Protein AF-A0A261FLT8-F1 (afdb_monomer)

Radius of gyration: 30.26 Å; Cα contacts (8 Å, |Δi|>4): 290; chains: 1; bounding box: 82×92×74 Å

Nearest PDB structures (foldseek):
  3hs0-assembly2_A  TM=4.296E-01  e=8.495E-01  Naja kaouthia
  8ayh-assembly1_B  TM=3.480E-01  e=9.015E-01  Naja kaouthia
  8kb7-assembly1_C  TM=3.839E-01  e=5.044E+00  Homo sapiens
  8kb7-assembly1_B  TM=3.623E-01  e=5.680E+00  Homo sapiens

Secondary structure (DSSP, 8-state):
--EEEETTT-PBP-TTEEESS-EEEE-TT-TTEEEEEEEEEEETTTTEEEE-TTT-EE--TT-EE-SSEEEEEEEEETTT--EEEEEEEESS-HHHHHHHHH---HHHHHHHHHTT-EE-TTSPEEPTT-------------------------------------------SHHHHHHHHHHHHHHHHHHHHHHT----PPP----------------

Sequence (219 aa):
MVFPRDSETGSELSNTSFTENGFTLDLAQSHYLDIDVRKSVFNAETNVLTEDTRFNKPAADGQTYTDEGVYTITVTNRYTDEKTKKVIYVGTNDVLKAYAATGLPIKDIESQLADGATIARDGSLLRPGETDTTQRSESGNDQNTNDEASTDSDKDITVDRKDSSQAKHIGIPVILAVFFCILAIGVIIFLLVRKKRKTFTSNSSNMENPNAPSIDMEQ

Foldseek 3Di:
DKWWAQPPPRHTAFFLFEEQRWTFIAPVPPPQKWKWKWWWDADPVVRDTHTPPVRTDTDDHRDTDNDFTKMWIWIARNPPRDIDIGIYGHHDDLLVSLCSNPVDRSVVSVVQVVQVWDAEPNNHIHHHPDDRPPDDDDDDDDDDDDDDDDDDDDDDDDDDDDDDDDDDDDDDPPPVVVVVVVVVVVVVVVVVVVVPPPDDDDDDDDDDDPDDDDDDDDD

Mean predicted aligned error: 17.89 Å

Organism: NCBI:txid1603886

Solvent-accessible surface area (backbone atoms only — not comparable to full-atom values): 13960 Å² total; per-residue (Å²): 121,75,44,39,18,33,59,78,81,63,47,77,49,57,70,33,31,73,33,72,66,13,33,25,34,39,34,85,86,49,83,60,51,50,36,36,38,37,38,27,38,73,38,83,90,77,66,44,79,41,73,42,75,89,54,57,38,78,57,58,74,70,42,71,50,63,70,70,29,44,31,42,39,40,38,30,34,76,87,76,70,47,70,48,77,37,38,38,26,22,48,85,56,62,68,55,37,24,28,47,44,65,68,50,57,63,68,60,52,51,52,41,41,74,71,49,28,46,74,37,96,76,15,46,80,32,55,70,90,59,76,82,73,92,76,88,88,86,89,82,87,77,86,79,89,77,91,79,89,83,88,88,82,92,80,90,85,88,88,86,86,88,82,88,86,83,84,85,82,77,84,83,75,62,66,65,58,55,52,55,53,54,54,53,54,51,52,53,53,52,53,57,59,61,69,71,76,78,84,84,81,84,83,86,74,89,79,85,77,92,82,74,84,82,81,85,78,85,133

Structure (mmCIF, N/CA/C/O backbone):
data_AF-A0A261FLT8-F1
#
_entry.id   AF-A0A261FLT8-F1
#
loop_
_atom_site.group_PDB
_atom_site.id
_atom_site.type_symbol
_atom_site.label_atom_id
_atom_site.label_alt_id
_atom_site.label_comp_id
_atom_site.label_asym_id
_atom_site.label_entity_id
_atom_site.label_seq_id
_atom_site.pdbx_PDB_ins_code
_atom_site.Cartn_x
_atom_site.Cartn_y
_atom_site.Cartn_z
_atom_site.occupancy
_atom_site.B_iso_or_equiv
_atom_site.auth_seq_id
_atom_site.auth_comp_id
_atom_site.auth_asym_id
_atom_site.auth_atom_id
_atom_site.pdbx_PDB_model_num
ATOM 1 N N . MET A 1 1 ? -4.130 1.746 16.683 1.00 85.06 1 MET A N 1
ATOM 2 C CA . MET A 1 1 ? -3.466 1.464 15.389 1.00 85.06 1 MET A CA 1
ATOM 3 C C . MET A 1 1 ? -4.176 0.284 14.746 1.00 85.06 1 MET A C 1
ATOM 5 O O . MET A 1 1 ? -4.829 -0.451 15.471 1.00 85.06 1 MET A O 1
ATOM 9 N N . VAL A 1 2 ? -4.089 0.131 13.425 1.00 93.94 2 VAL A N 1
ATOM 10 C CA . VAL A 1 2 ? -4.586 -1.059 12.714 1.00 93.94 2 VAL A CA 1
ATOM 11 C C . VAL A 1 2 ? -3.401 -1.887 12.229 1.00 93.94 2 VAL A C 1
ATOM 13 O O . VAL A 1 2 ? -2.383 -1.310 11.829 1.00 93.94 2 VAL A O 1
ATOM 16 N N . PHE A 1 3 ? -3.547 -3.206 12.246 1.00 96.56 3 PHE A N 1
ATOM 17 C CA . PHE A 1 3 ? -2.534 -4.179 11.859 1.00 96.56 3 PHE A CA 1
ATOM 18 C C . PHE A 1 3 ? -3.062 -4.985 10.668 1.00 96.56 3 PHE A C 1
ATOM 20 O O . PHE A 1 3 ? -3.812 -5.942 10.847 1.00 96.56 3 PHE A O 1
ATOM 27 N N . PRO A 1 4 ? -2.749 -4.589 9.424 1.00 97.94 4 PRO A N 1
ATOM 28 C CA . PRO A 1 4 ? -3.014 -5.445 8.279 1.00 97.94 4 PRO A CA 1
ATOM 29 C C . PRO A 1 4 ? -2.155 -6.703 8.418 1.00 97.94 4 PRO A C 1
ATOM 31 O O . PRO A 1 4 ? -0.968 -6.602 8.720 1.00 97.94 4 PRO A O 1
ATOM 34 N N . ARG A 1 5 ? -2.741 -7.878 8.223 1.00 98.44 5 ARG A N 1
ATOM 35 C CA . ARG A 1 5 ? -2.046 -9.165 8.285 1.00 98.44 5 ARG A CA 1
ATOM 36 C C . ARG A 1 5 ? -2.251 -9.914 6.988 1.00 98.44 5 ARG A C 1
ATOM 38 O O . ARG A 1 5 ? -3.367 -9.926 6.480 1.00 98.44 5 ARG A O 1
ATOM 45 N N . ASP A 1 6 ? -1.200 -10.536 6.480 1.00 98.50 6 ASP A N 1
ATOM 46 C CA . ASP A 1 6 ? -1.280 -11.428 5.329 1.00 98.50 6 ASP A CA 1
ATOM 47 C C . ASP A 1 6 ? -2.328 -12.519 5.584 1.00 98.50 6 ASP A C 1
ATOM 49 O O . ASP A 1 6 ? -2.338 -13.142 6.650 1.00 98.50 6 ASP A O 1
ATOM 53 N N . SER A 1 7 ? -3.240 -12.713 4.634 1.00 97.94 7 SER A N 1
ATOM 54 C CA . SER A 1 7 ? -4.412 -13.567 4.843 1.00 97.94 7 SER A CA 1
ATOM 55 C C . SER A 1 7 ? -4.090 -15.057 4.951 1.00 97.94 7 SER A C 1
ATOM 57 O O . SER A 1 7 ? -4.917 -15.799 5.476 1.00 97.94 7 SER A O 1
ATOM 59 N N . GLU A 1 8 ? -2.917 -15.497 4.495 1.00 97.44 8 GLU A N 1
ATOM 60 C CA . GLU A 1 8 ? -2.521 -16.906 4.546 1.00 97.44 8 GLU A CA 1
ATOM 61 C C . GLU A 1 8 ? -1.517 -17.169 5.673 1.00 97.44 8 GLU A C 1
ATOM 63 O O . GLU A 1 8 ? -1.693 -18.087 6.472 1.00 97.44 8 GLU A O 1
ATOM 68 N N . THR A 1 9 ? -0.480 -16.336 5.781 1.00 97.50 9 THR A N 1
ATOM 69 C CA . THR A 1 9 ? 0.601 -16.531 6.759 1.00 97.50 9 THR A CA 1
ATOM 70 C C . THR A 1 9 ? 0.303 -15.907 8.124 1.00 97.50 9 THR A C 1
ATOM 72 O O . THR A 1 9 ? 0.945 -16.259 9.112 1.00 97.50 9 THR A O 1
ATOM 75 N N . GLY A 1 10 ? -0.634 -14.955 8.204 1.00 96.88 10 GLY A N 1
ATOM 76 C CA . GLY A 1 10 ? -0.940 -14.194 9.422 1.00 96.88 10 GLY A CA 1
ATOM 77 C C . GLY A 1 10 ? 0.127 -13.164 9.824 1.00 96.88 10 GLY A C 1
ATOM 78 O O . GLY A 1 10 ? -0.036 -12.464 10.834 1.00 96.88 10 GLY A O 1
ATOM 79 N N . SER A 1 11 ? 1.204 -13.053 9.040 1.00 97.75 11 SER A N 1
ATOM 80 C CA . SER A 1 11 ? 2.294 -12.100 9.254 1.00 97.75 11 SER A CA 1
ATOM 81 C C . SER A 1 11 ? 1.782 -10.667 9.161 1.00 97.75 11 SER A C 1
ATOM 83 O O . SER A 1 11 ? 0.984 -10.344 8.282 1.00 97.75 11 SER A O 1
ATOM 85 N N . GLU A 1 12 ? 2.234 -9.788 10.055 1.00 97.62 12 GLU A N 1
ATOM 86 C CA . GLU A 1 12 ? 1.874 -8.372 9.975 1.00 97.62 12 GLU A CA 1
ATOM 87 C C . GLU A 1 12 ? 2.499 -7.726 8.733 1.00 97.62 12 GLU A C 1
ATOM 89 O O . GLU A 1 12 ? 3.694 -7.859 8.473 1.00 97.62 12 GLU A O 1
ATOM 94 N N . LEU A 1 13 ? 1.686 -6.979 7.993 1.00 97.44 13 LEU A N 1
ATOM 95 C CA . LEU A 1 13 ? 2.108 -6.169 6.865 1.00 97.44 13 LEU A CA 1
ATOM 96 C C . LEU A 1 13 ? 2.332 -4.727 7.330 1.00 97.44 13 LEU A C 1
ATOM 98 O O . LEU A 1 13 ? 1.427 -4.019 7.796 1.00 97.44 13 LEU A O 1
ATOM 102 N N . SER A 1 14 ? 3.575 -4.277 7.188 1.00 95.94 14 SER A N 1
ATOM 103 C CA . SER A 1 14 ? 3.961 -2.903 7.492 1.00 95.94 14 SER A CA 1
ATOM 104 C C . SER A 1 14 ? 3.444 -1.924 6.425 1.00 95.94 14 SER A C 1
ATOM 106 O O . SER A 1 14 ? 2.824 -2.310 5.434 1.00 95.94 14 SER A O 1
ATOM 108 N N . ASN A 1 15 ? 3.650 -0.618 6.630 1.00 96.75 15 ASN A N 1
ATOM 109 C CA . ASN A 1 15 ? 3.314 0.347 5.580 1.00 96.75 15 ASN A CA 1
ATOM 110 C C . ASN A 1 15 ? 4.124 0.040 4.308 1.00 96.75 15 ASN A C 1
ATOM 112 O O . ASN A 1 15 ? 5.264 -0.395 4.421 1.00 96.75 15 ASN A O 1
ATOM 116 N N . THR A 1 16 ? 3.524 0.265 3.139 1.00 96.38 16 THR A N 1
ATOM 117 C CA . THR A 1 16 ? 4.099 0.014 1.806 1.00 96.38 16 THR A CA 1
ATOM 118 C C . THR A 1 16 ? 4.517 -1.436 1.544 1.00 96.38 16 THR A C 1
ATOM 120 O O . THR A 1 16 ? 5.288 -1.693 0.626 1.00 96.38 16 THR A O 1
ATOM 123 N N . SER A 1 17 ? 4.018 -2.390 2.337 1.00 95.75 17 SER A N 1
ATOM 124 C CA . SER A 1 17 ? 4.236 -3.821 2.101 1.00 95.75 17 SER A CA 1
ATOM 125 C C . SER A 1 17 ? 3.361 -4.345 0.959 1.00 95.75 17 SER A C 1
ATOM 127 O O . SER A 1 17 ? 2.393 -3.700 0.543 1.00 95.75 17 SER A O 1
ATOM 129 N N . PHE A 1 18 ? 3.690 -5.540 0.476 1.00 96.81 18 PHE A N 1
ATOM 130 C CA . PHE A 1 18 ? 2.931 -6.242 -0.552 1.00 96.81 18 PHE A CA 1
ATOM 131 C C . PHE A 1 18 ? 2.605 -7.674 -0.122 1.00 96.81 18 PHE A C 1
ATOM 133 O O . PHE A 1 18 ? 3.282 -8.242 0.733 1.00 96.81 18 PHE A O 1
ATOM 140 N N . THR A 1 19 ? 1.566 -8.245 -0.722 1.00 98.00 19 THR A N 1
ATOM 141 C CA . THR A 1 19 ? 1.149 -9.640 -0.534 1.00 98.00 19 THR A CA 1
ATOM 142 C C . THR A 1 19 ? 0.461 -10.152 -1.797 1.00 98.00 19 THR A C 1
ATOM 144 O O . THR A 1 19 ? -0.233 -9.401 -2.479 1.00 98.00 19 THR A O 1
ATOM 147 N N . GLU A 1 20 ? 0.626 -11.432 -2.114 1.00 97.62 20 GLU A N 1
ATOM 148 C CA . GLU A 1 20 ? -0.129 -12.100 -3.185 1.00 97.62 20 GLU A CA 1
ATOM 149 C C . GLU A 1 20 ? -1.458 -12.680 -2.669 1.00 97.62 20 GLU A C 1
ATOM 151 O O . GLU A 1 20 ? -2.398 -12.874 -3.434 1.00 97.62 20 GLU A O 1
ATOM 156 N N . ASN A 1 21 ? -1.558 -12.892 -1.355 1.00 97.88 21 ASN A N 1
ATOM 157 C CA . ASN A 1 21 ? -2.648 -13.612 -0.696 1.00 97.88 21 ASN A CA 1
ATOM 158 C C . ASN A 1 21 ? -3.797 -12.700 -0.252 1.00 97.88 21 ASN A C 1
ATOM 160 O O . ASN A 1 21 ? -4.853 -13.171 0.177 1.00 97.88 21 ASN A O 1
ATOM 164 N N . GLY A 1 22 ? -3.584 -11.387 -0.321 1.00 98.25 22 GLY A N 1
ATOM 165 C CA . GLY A 1 22 ? -4.458 -10.410 0.305 1.00 98.25 22 GLY A CA 1
ATOM 166 C C . GLY A 1 22 ? -4.161 -10.227 1.789 1.00 98.25 22 GLY A C 1
ATOM 167 O O . GLY A 1 22 ? -3.218 -10.791 2.349 1.00 98.25 22 GLY A O 1
ATOM 168 N N . PHE A 1 23 ? -4.962 -9.384 2.433 1.00 98.62 23 PHE A N 1
ATOM 169 C CA . PHE A 1 23 ? -4.790 -9.082 3.848 1.00 98.62 23 PHE A CA 1
ATOM 170 C C . PHE A 1 23 ? -6.109 -8.985 4.606 1.00 98.62 23 PHE A C 1
ATOM 172 O O . PHE A 1 23 ? -7.151 -8.615 4.062 1.00 98.62 23 PHE A O 1
ATOM 179 N N . THR A 1 24 ? -6.033 -9.252 5.903 1.00 98.38 24 THR A N 1
ATOM 180 C CA . THR A 1 24 ? -7.109 -9.065 6.876 1.00 98.38 24 THR A CA 1
ATOM 181 C C . THR A 1 24 ? -6.740 -7.933 7.829 1.00 98.38 24 THR A C 1
ATOM 183 O O . THR A 1 24 ? -5.581 -7.798 8.223 1.00 98.38 24 THR A O 1
ATOM 186 N N . LEU A 1 25 ? -7.705 -7.091 8.199 1.00 98.00 25 LEU A N 1
ATOM 187 C CA . LEU A 1 25 ? -7.488 -6.036 9.190 1.00 98.00 25 LEU A CA 1
ATOM 188 C C . LEU A 1 25 ? -7.680 -6.566 10.609 1.00 98.00 2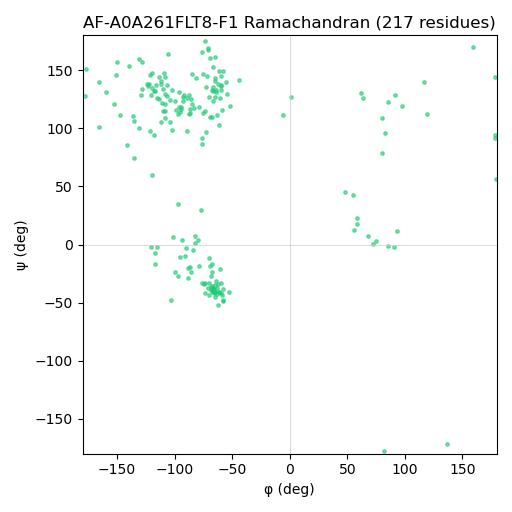5 LEU A C 1
ATOM 190 O O . LEU A 1 25 ? -8.750 -7.067 10.935 1.00 98.00 25 LEU A O 1
ATOM 194 N N . ASP A 1 26 ? -6.666 -6.385 11.448 1.00 97.00 26 ASP A N 1
ATOM 195 C CA . ASP A 1 26 ? -6.720 -6.598 12.894 1.00 97.00 26 ASP A CA 1
ATOM 196 C C . ASP A 1 26 ? -6.678 -5.232 13.599 1.00 97.00 26 ASP A C 1
ATOM 198 O O . ASP A 1 26 ? -5.712 -4.470 13.492 1.00 97.00 26 ASP A O 1
ATOM 202 N N . LEU A 1 27 ? -7.766 -4.876 14.279 1.00 94.88 27 LEU A N 1
ATOM 203 C CA . LEU A 1 27 ? -7.906 -3.617 15.012 1.00 94.88 27 LEU A CA 1
ATOM 204 C C . LEU A 1 27 ? -7.433 -3.740 16.468 1.00 94.88 27 LEU A C 1
ATOM 206 O O . LEU A 1 27 ? -7.466 -2.742 17.195 1.00 94.88 27 LEU A O 1
ATOM 210 N N . ALA A 1 28 ? -7.022 -4.930 16.922 1.00 92.44 28 ALA A N 1
ATOM 211 C CA . ALA A 1 28 ? -6.646 -5.213 18.305 1.00 92.44 28 ALA A CA 1
ATOM 212 C C . ALA A 1 28 ? -7.686 -4.686 19.315 1.00 92.44 28 ALA A C 1
ATOM 214 O O . ALA A 1 28 ? -7.345 -4.012 20.287 1.00 92.44 28 ALA A O 1
ATOM 215 N N . GLN A 1 29 ? -8.976 -4.923 19.034 1.00 89.69 29 GLN A N 1
ATOM 216 C CA . GLN A 1 29 ? -10.120 -4.453 19.836 1.00 89.69 29 GLN A CA 1
ATOM 217 C C . GLN A 1 29 ? -10.204 -2.919 20.009 1.00 89.69 29 GLN A C 1
ATOM 219 O O . GLN A 1 29 ? -10.843 -2.408 20.932 1.00 89.69 29 GLN A O 1
ATOM 224 N N . SER A 1 30 ? -9.586 -2.143 19.113 1.00 91.94 30 SER A N 1
ATOM 225 C CA . SER A 1 30 ? -9.614 -0.678 19.172 1.00 91.94 30 SER A CA 1
ATOM 226 C C . SER A 1 30 ? -10.956 -0.110 18.692 1.00 91.94 30 SER A C 1
ATOM 228 O O . SER A 1 30 ? -11.100 0.293 17.542 1.00 91.94 30 SER A O 1
ATOM 230 N N . HIS A 1 31 ? -11.932 -0.001 19.595 1.00 90.31 31 HIS A N 1
ATOM 231 C CA . HIS A 1 31 ? -13.272 0.541 19.300 1.00 90.31 31 HIS A CA 1
ATOM 232 C C . HIS A 1 31 ? -13.322 2.057 19.020 1.00 90.31 31 HIS A C 1
ATOM 234 O O . HIS A 1 31 ? -14.350 2.582 18.596 1.00 90.31 31 HIS A O 1
ATOM 240 N N . TYR A 1 32 ? -12.233 2.776 19.290 1.00 92.44 32 TYR A N 1
ATOM 241 C CA . TYR A 1 32 ? -12.132 4.230 19.131 1.00 92.44 32 TYR A CA 1
ATOM 242 C C . TYR A 1 32 ? -11.565 4.665 17.774 1.00 92.44 32 TYR A C 1
ATOM 244 O O . TYR A 1 32 ? -11.312 5.854 17.571 1.00 92.44 32 TYR A O 1
ATOM 252 N N . LEU A 1 33 ? -11.311 3.715 16.873 1.00 95.06 33 LEU A N 1
ATOM 253 C CA . LEU A 1 33 ? -10.746 3.975 15.557 1.00 95.06 33 LEU A CA 1
ATOM 254 C C . LEU A 1 33 ? -11.822 3.826 14.488 1.00 95.06 33 LEU A C 1
ATOM 256 O O . LEU A 1 33 ? -12.464 2.783 14.402 1.00 95.06 33 LEU A O 1
ATOM 260 N N . ASP A 1 34 ? -11.956 4.848 13.650 1.00 96.38 34 ASP A N 1
ATOM 261 C CA . ASP A 1 34 ? -12.700 4.756 12.398 1.00 96.38 34 ASP A CA 1
ATOM 262 C C . ASP A 1 34 ? -11.715 4.380 11.285 1.00 96.38 34 ASP A C 1
ATOM 264 O O . ASP A 1 34 ? -10.669 5.021 11.127 1.00 96.38 34 ASP A O 1
ATOM 268 N N . ILE A 1 35 ? -12.024 3.317 10.542 1.00 97.19 35 ILE A N 1
ATOM 269 C CA . ILE A 1 35 ? -11.169 2.796 9.473 1.00 97.19 35 ILE A CA 1
ATOM 270 C C . ILE A 1 35 ? -11.891 2.944 8.144 1.00 97.19 35 ILE A C 1
ATOM 272 O O . ILE A 1 35 ? -12.989 2.421 7.980 1.00 97.19 35 ILE A O 1
ATOM 276 N N . ASP A 1 36 ? -11.238 3.584 7.183 1.00 97.19 36 ASP A N 1
ATOM 277 C CA . ASP A 1 36 ? -11.680 3.646 5.794 1.00 97.19 36 ASP A CA 1
ATOM 278 C C . ASP A 1 36 ? -10.665 2.943 4.900 1.00 97.19 36 ASP A C 1
ATOM 280 O O . ASP A 1 36 ? -9.453 3.146 5.041 1.00 97.19 36 ASP A O 1
ATOM 284 N N . VAL A 1 37 ? -11.149 2.156 3.939 1.00 97.75 37 VAL A N 1
ATOM 285 C CA . VAL A 1 37 ? -10.295 1.510 2.940 1.00 97.75 37 VAL A CA 1
ATOM 286 C C . VAL A 1 37 ? -10.694 1.953 1.542 1.00 97.75 37 VAL A C 1
ATOM 288 O O . VAL A 1 37 ? -11.851 1.865 1.133 1.00 97.75 37 VAL A O 1
ATOM 291 N N . ARG A 1 38 ? -9.691 2.405 0.791 1.00 97.75 38 ARG A N 1
ATOM 292 C CA . ARG A 1 38 ? -9.784 2.733 -0.634 1.00 97.75 38 ARG A CA 1
ATOM 293 C C . ARG A 1 38 ? -8.943 1.753 -1.430 1.00 97.75 38 ARG A C 1
ATOM 295 O O . ARG A 1 38 ? -7.869 1.373 -0.971 1.00 97.75 38 ARG A O 1
ATOM 302 N N . LYS A 1 39 ? -9.415 1.385 -2.618 1.00 97.25 39 LYS A N 1
ATOM 303 C CA . LYS A 1 39 ? -8.695 0.535 -3.569 1.00 97.25 39 LYS A CA 1
ATOM 304 C C . LYS A 1 39 ? -8.445 1.328 -4.840 1.00 97.25 39 LYS A C 1
ATOM 306 O O . LYS A 1 39 ? -9.381 1.908 -5.383 1.00 97.25 39 LYS A O 1
ATOM 311 N N . SER A 1 40 ? -7.216 1.303 -5.328 1.00 96.31 40 SER A N 1
ATOM 312 C CA . SER A 1 40 ? -6.886 1.771 -6.667 1.00 96.31 40 SER A CA 1
ATOM 313 C C . SER A 1 40 ? -6.510 0.587 -7.547 1.00 96.31 40 SER A C 1
ATOM 315 O O . SER A 1 40 ? -5.740 -0.281 -7.135 1.00 96.31 40 SER A O 1
ATOM 317 N N . VAL A 1 41 ? -7.070 0.553 -8.752 1.00 94.12 41 VAL A N 1
ATOM 318 C CA . VAL A 1 41 ? -6.895 -0.521 -9.731 1.00 94.12 41 VAL A CA 1
ATOM 319 C C . VAL A 1 41 ? -6.101 0.013 -10.912 1.00 94.12 41 VAL A C 1
ATOM 321 O O . VAL A 1 41 ? -6.296 1.146 -11.360 1.00 94.12 41 VAL A O 1
ATOM 324 N N . PHE A 1 42 ? -5.175 -0.801 -11.398 1.00 93.50 42 PHE A N 1
ATOM 325 C CA . PHE A 1 42 ? -4.335 -0.459 -12.531 1.00 93.50 42 PHE A CA 1
ATOM 326 C C . PHE A 1 42 ? -5.019 -0.835 -13.845 1.00 93.50 42 PHE A C 1
ATOM 328 O O . PHE A 1 42 ? -5.465 -1.967 -14.019 1.00 93.50 42 PHE A O 1
ATOM 335 N N . ASN A 1 43 ? -5.094 0.114 -14.774 1.00 90.50 43 ASN A N 1
ATOM 336 C CA . ASN A 1 43 ? -5.520 -0.149 -16.141 1.00 90.50 43 ASN A CA 1
ATOM 337 C C . ASN A 1 43 ? -4.279 -0.333 -17.020 1.00 90.50 43 ASN A C 1
ATOM 339 O O . ASN A 1 43 ? -3.549 0.628 -17.260 1.00 90.50 43 ASN A O 1
ATOM 343 N N . ALA A 1 44 ? -4.070 -1.557 -17.507 1.00 85.56 44 ALA A N 1
ATOM 344 C CA . ALA A 1 44 ? -2.917 -1.914 -18.330 1.00 85.56 44 ALA A CA 1
ATOM 345 C C . ALA A 1 44 ? -2.929 -1.268 -19.728 1.00 85.56 44 ALA A C 1
ATOM 347 O O . ALA A 1 44 ? -1.867 -1.035 -20.292 1.00 85.56 44 ALA A O 1
ATOM 348 N N . GLU A 1 45 ? -4.101 -0.949 -20.286 1.00 86.69 45 GLU A N 1
ATOM 349 C CA . GLU A 1 45 ? -4.208 -0.317 -21.609 1.00 86.69 45 GLU A CA 1
ATOM 350 C C . GLU A 1 45 ? -3.786 1.151 -21.562 1.00 86.69 45 GLU A C 1
ATOM 352 O O . GLU A 1 45 ? -3.099 1.646 -22.453 1.00 86.69 45 GLU A O 1
ATOM 357 N N . THR A 1 46 ? -4.205 1.859 -20.511 1.00 86.12 46 THR A N 1
ATOM 358 C CA . THR A 1 46 ? -3.904 3.287 -20.346 1.00 86.12 46 THR A CA 1
ATOM 359 C C . THR A 1 46 ? -2.674 3.538 -19.489 1.00 86.12 46 THR A C 1
ATOM 361 O O . THR A 1 46 ? -2.221 4.676 -19.418 1.00 86.12 46 THR A O 1
ATOM 364 N N . ASN A 1 47 ? -2.163 2.505 -18.819 1.00 83.75 47 ASN A N 1
ATOM 365 C CA . ASN A 1 47 ? -1.061 2.573 -17.869 1.00 83.75 47 ASN A CA 1
ATOM 366 C C . ASN A 1 47 ? -1.302 3.584 -16.728 1.00 83.75 47 ASN A C 1
ATOM 368 O O . ASN A 1 47 ? -0.451 4.396 -16.360 1.00 83.75 47 ASN A O 1
ATOM 372 N N . VAL A 1 48 ? -2.530 3.586 -16.205 1.00 87.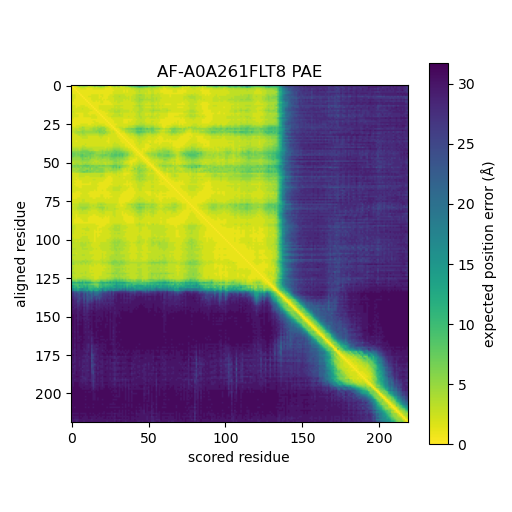94 48 VAL A N 1
ATOM 373 C CA . VAL A 1 48 ? -2.983 4.548 -15.190 1.00 87.94 48 VAL A CA 1
ATOM 374 C C . VAL A 1 48 ? -3.591 3.803 -14.016 1.00 87.94 48 VAL A C 1
ATOM 376 O O . VAL A 1 48 ? -4.426 2.913 -14.184 1.00 87.94 48 VAL A O 1
ATOM 379 N N . LEU A 1 49 ? -3.198 4.213 -12.813 1.00 91.81 49 LEU A N 1
ATOM 380 C CA . LEU A 1 49 ? -3.818 3.779 -11.572 1.00 91.81 49 LEU A CA 1
ATOM 381 C C . LEU A 1 49 ? -5.045 4.654 -11.284 1.00 91.81 49 LEU A C 1
ATOM 383 O O . LEU A 1 49 ? -4.925 5.871 -11.155 1.00 91.81 49 LEU A O 1
ATOM 387 N N . THR A 1 50 ? -6.220 4.035 -11.184 1.00 93.25 50 THR A N 1
ATOM 388 C CA . THR A 1 50 ? -7.493 4.734 -10.955 1.00 93.25 50 THR A CA 1
ATOM 389 C C . THR A 1 50 ? -8.131 4.254 -9.660 1.00 93.25 50 THR A C 1
ATOM 391 O O . THR A 1 50 ? -8.193 3.054 -9.406 1.00 93.25 50 THR A O 1
ATOM 394 N N . GLU A 1 51 ? -8.624 5.179 -8.836 1.00 93.56 51 GLU A N 1
ATOM 395 C CA . GLU A 1 51 ? -9.385 4.826 -7.634 1.00 93.56 51 GLU A CA 1
ATOM 396 C C . GLU A 1 51 ? -10.705 4.138 -8.023 1.00 93.56 51 GLU A C 1
ATOM 398 O O . GLU A 1 51 ? -11.496 4.679 -8.800 1.00 93.56 51 GLU A O 1
ATOM 403 N N . ASP A 1 52 ? -10.969 2.954 -7.465 1.00 93.56 52 ASP A N 1
ATOM 404 C CA . ASP A 1 52 ? -12.276 2.307 -7.560 1.00 93.56 52 ASP A CA 1
ATOM 405 C C . ASP A 1 52 ? -13.227 3.005 -6.587 1.00 93.56 52 ASP A C 1
ATOM 407 O O . ASP A 1 52 ? -13.329 2.671 -5.404 1.00 93.56 52 ASP A O 1
ATOM 411 N N . THR A 1 53 ? -13.926 4.017 -7.094 1.00 89.44 53 THR A N 1
ATOM 412 C CA . THR A 1 53 ? -14.827 4.865 -6.301 1.00 89.44 53 THR A CA 1
ATOM 413 C C . THR A 1 53 ? -15.970 4.090 -5.650 1.00 89.44 53 THR A C 1
ATOM 415 O O . THR A 1 53 ? -16.520 4.547 -4.651 1.00 89.44 53 THR A O 1
ATOM 418 N N . ARG A 1 54 ? -16.306 2.899 -6.163 1.00 89.25 54 ARG A N 1
ATOM 419 C CA . ARG A 1 54 ? -17.320 2.009 -5.574 1.00 89.25 54 ARG A CA 1
ATOM 420 C C . ARG A 1 54 ? -16.782 1.229 -4.377 1.00 89.25 54 ARG A C 1
ATOM 422 O O . ARG A 1 54 ? -17.569 0.699 -3.597 1.00 89.25 54 ARG A O 1
ATOM 429 N N . PHE A 1 55 ? -15.459 1.131 -4.246 1.00 92.69 55 PHE A N 1
ATOM 430 C CA . PHE A 1 55 ? -14.801 0.397 -3.172 1.00 92.69 55 PHE A CA 1
ATOM 431 C C . PHE A 1 55 ? -14.607 1.232 -1.905 1.00 92.69 55 PHE A C 1
ATOM 433 O O . PHE A 1 55 ? -14.491 0.660 -0.829 1.00 92.69 55 PHE A O 1
ATOM 440 N N . ASN A 1 56 ? -14.569 2.561 -2.016 1.00 92.00 56 ASN A N 1
ATOM 441 C CA . ASN A 1 56 ? -14.313 3.458 -0.890 1.00 92.00 56 ASN A CA 1
ATOM 442 C C . ASN A 1 56 ? -15.398 3.321 0.195 1.00 92.00 56 ASN A C 1
ATOM 444 O O . ASN A 1 56 ? -16.510 3.829 0.034 1.00 92.00 56 ASN A O 1
ATOM 448 N N . LYS A 1 57 ? -15.076 2.617 1.285 1.00 93.88 57 LYS A N 1
ATOM 449 C CA . LYS A 1 57 ? -16.027 2.292 2.353 1.00 93.88 57 LYS A CA 1
ATOM 450 C C . LYS A 1 57 ? -15.346 2.157 3.721 1.00 93.88 57 LYS A C 1
ATOM 452 O O . LYS A 1 57 ? -14.157 1.820 3.772 1.00 93.88 57 LYS A O 1
ATOM 457 N N . PRO A 1 58 ? -16.110 2.333 4.814 1.00 95.94 58 PRO A N 1
ATOM 458 C CA . PRO A 1 58 ? -15.666 1.958 6.147 1.00 95.94 58 PRO A CA 1
ATOM 459 C C . PRO A 1 58 ? -15.310 0.471 6.220 1.00 95.94 58 PRO A C 1
ATOM 461 O O . PRO A 1 58 ? -15.915 -0.360 5.536 1.00 95.94 58 PRO A O 1
ATOM 464 N N . ALA A 1 59 ? -14.353 0.139 7.076 1.00 96.00 59 ALA A N 1
ATOM 465 C CA . ALA A 1 59 ? -13.872 -1.215 7.285 1.00 96.00 59 ALA A CA 1
ATOM 466 C C . ALA A 1 59 ? -14.033 -1.662 8.738 1.00 96.00 59 ALA A C 1
ATOM 468 O O . ALA A 1 59 ? -13.885 -0.867 9.667 1.00 96.00 59 ALA A O 1
ATOM 469 N N . ALA A 1 60 ? -14.309 -2.952 8.920 1.00 94.75 60 ALA A N 1
ATOM 470 C CA . ALA A 1 60 ? -14.441 -3.582 10.228 1.00 94.75 60 ALA A CA 1
ATOM 471 C C . ALA A 1 60 ? -13.229 -4.460 10.577 1.00 94.75 60 ALA A C 1
ATOM 473 O O . ALA A 1 60 ? -12.443 -4.852 9.711 1.00 94.75 60 ALA A O 1
ATOM 474 N N . ASP A 1 61 ? -13.120 -4.793 11.863 1.00 96.50 61 ASP A N 1
ATOM 475 C CA . ASP A 1 61 ? -12.192 -5.808 12.361 1.00 96.50 61 ASP A CA 1
ATOM 476 C C . ASP A 1 61 ? -12.471 -7.176 11.730 1.00 96.50 61 ASP A C 1
ATOM 478 O O . ASP A 1 61 ? -13.626 -7.566 11.547 1.00 96.50 61 ASP A O 1
ATOM 482 N N . GLY A 1 62 ? -11.406 -7.876 11.347 1.00 96.31 62 GLY A N 1
ATOM 483 C CA . GLY A 1 62 ? -11.470 -9.154 10.642 1.00 96.31 62 GLY A CA 1
ATOM 484 C C . GLY A 1 62 ? -11.864 -9.063 9.163 1.00 96.31 62 GLY A C 1
ATOM 485 O O . GLY A 1 62 ? -11.985 -10.098 8.512 1.00 96.31 62 GLY A O 1
ATOM 486 N N . GLN A 1 63 ? -12.066 -7.868 8.597 1.00 97.38 63 GLN A N 1
ATOM 487 C CA . GLN A 1 63 ? -12.417 -7.735 7.182 1.00 97.38 63 GLN A CA 1
ATOM 488 C C . GLN A 1 63 ? -11.214 -8.024 6.271 1.00 97.38 63 GLN A C 1
ATOM 490 O O . GLN A 1 63 ? -10.117 -7.511 6.501 1.00 97.38 63 GLN A O 1
ATOM 495 N N . THR A 1 64 ? -11.453 -8.801 5.212 1.00 98.12 64 THR A N 1
ATOM 496 C CA . THR A 1 64 ? -10.426 -9.298 4.283 1.00 98.12 64 THR A CA 1
ATOM 497 C C . THR A 1 64 ? -10.503 -8.638 2.902 1.00 98.12 64 THR A C 1
ATOM 499 O O . THR A 1 64 ? -11.584 -8.290 2.419 1.00 98.12 64 THR A O 1
ATOM 502 N N . TYR A 1 65 ? -9.338 -8.480 2.270 1.00 97.94 65 TYR A N 1
ATOM 503 C CA . TYR A 1 65 ? -9.121 -7.814 0.988 1.00 97.94 65 TYR A CA 1
ATOM 504 C C . TYR A 1 65 ? -8.187 -8.657 0.115 1.00 97.94 65 TYR A C 1
ATOM 506 O O . TYR A 1 65 ? -6.990 -8.712 0.381 1.00 97.94 65 TYR A O 1
ATOM 514 N N . THR A 1 66 ? -8.734 -9.312 -0.910 1.00 97.62 66 THR A N 1
ATOM 515 C CA . THR A 1 66 ? -7.994 -10.258 -1.772 1.00 97.62 66 THR A CA 1
ATOM 516 C C . THR A 1 66 ? -7.900 -9.835 -3.231 1.00 97.62 66 THR A C 1
ATOM 518 O O . THR A 1 66 ? -7.104 -10.400 -3.972 1.00 97.62 66 THR A O 1
ATOM 521 N N . ASP A 1 67 ? -8.730 -8.889 -3.676 1.00 96.62 67 ASP A N 1
ATOM 522 C CA . ASP A 1 67 ? -8.666 -8.433 -5.064 1.00 96.62 67 ASP A CA 1
ATOM 523 C C . ASP A 1 67 ? -7.329 -7.737 -5.316 1.00 96.62 67 ASP A C 1
ATOM 525 O O . ASP A 1 67 ? -6.856 -6.971 -4.476 1.00 96.62 67 ASP A O 1
ATOM 529 N N . GLU A 1 68 ? -6.761 -7.927 -6.504 1.00 96.31 68 GLU A N 1
ATOM 530 C CA . GLU A 1 68 ? -5.570 -7.182 -6.889 1.00 96.31 68 GLU A CA 1
ATOM 531 C C . GLU A 1 68 ? -5.836 -5.666 -6.873 1.00 96.31 68 GLU A C 1
ATOM 533 O O . GLU A 1 68 ? -6.868 -5.168 -7.347 1.00 96.31 68 GLU A O 1
ATOM 538 N N . GLY A 1 69 ? -4.882 -4.921 -6.318 1.00 96.62 69 GLY A N 1
ATOM 539 C CA . GLY A 1 69 ? -4.930 -3.469 -6.264 1.00 96.62 69 GLY A CA 1
ATOM 540 C C . GLY A 1 69 ? -4.032 -2.869 -5.192 1.00 96.62 69 GLY A C 1
ATOM 541 O O . GLY A 1 69 ? -3.490 -3.548 -4.321 1.00 96.62 69 GLY A O 1
ATOM 542 N N . VAL A 1 70 ? -3.892 -1.547 -5.252 1.00 97.56 70 VAL A N 1
ATOM 543 C CA . VAL A 1 70 ? -3.199 -0.773 -4.221 1.00 97.56 70 VAL A CA 1
ATOM 544 C C . VAL A 1 70 ? -4.236 -0.252 -3.236 1.00 97.56 70 VAL A C 1
ATOM 546 O O . VAL A 1 70 ? -5.087 0.570 -3.581 1.00 97.56 70 VAL A O 1
ATOM 549 N N . TYR A 1 71 ? -4.166 -0.728 -2.001 1.00 97.88 71 TYR A N 1
ATOM 550 C CA . TYR A 1 71 ? -5.080 -0.362 -0.933 1.00 97.88 71 TYR A CA 1
ATOM 551 C C . TYR A 1 71 ? -4.498 0.755 -0.082 1.00 97.88 71 TYR A C 1
ATOM 553 O O . TYR A 1 71 ? -3.365 0.671 0.380 1.00 97.88 71 TYR A O 1
ATOM 561 N N . THR A 1 72 ? -5.294 1.791 0.170 1.00 97.62 72 THR A N 1
ATOM 562 C CA . THR A 1 72 ? -4.989 2.829 1.158 1.00 97.62 72 THR A CA 1
ATOM 563 C C . THR A 1 72 ? -5.941 2.687 2.333 1.00 97.62 72 THR A C 1
ATOM 565 O O . THR A 1 72 ? -7.145 2.907 2.200 1.00 97.62 72 THR A O 1
ATOM 568 N N . ILE A 1 73 ? -5.382 2.355 3.489 1.00 98.06 73 ILE A N 1
ATOM 569 C CA . ILE A 1 73 ? -6.088 2.212 4.758 1.00 98.06 73 ILE A CA 1
ATOM 570 C C . ILE A 1 73 ? -5.884 3.510 5.531 1.00 98.06 73 ILE A C 1
ATOM 572 O O . ILE A 1 73 ? -4.753 3.857 5.873 1.00 98.06 73 ILE A O 1
ATOM 576 N N . THR A 1 74 ? -6.961 4.246 5.785 1.00 97.81 74 THR A N 1
ATOM 577 C CA . THR A 1 74 ? -6.942 5.453 6.618 1.00 97.81 74 THR A CA 1
ATOM 578 C C . THR A 1 74 ? -7.545 5.125 7.971 1.00 97.81 74 THR A C 1
ATOM 580 O O . THR A 1 74 ? -8.677 4.665 8.052 1.00 97.81 74 THR A O 1
ATOM 583 N N . VAL A 1 75 ? -6.787 5.379 9.029 1.00 96.88 75 VAL A N 1
ATOM 584 C CA . VAL A 1 75 ? -7.202 5.167 10.415 1.00 96.88 75 VAL A CA 1
ATOM 585 C C . VAL A 1 75 ? -7.358 6.520 11.075 1.00 96.88 75 VAL A C 1
ATOM 587 O O . VAL A 1 75 ? -6.385 7.272 11.126 1.00 96.88 75 VAL A O 1
ATOM 590 N N . THR A 1 76 ? -8.544 6.815 11.593 1.00 97.25 76 THR A N 1
ATOM 591 C CA . THR A 1 76 ? -8.844 8.060 12.304 1.00 97.25 76 THR A CA 1
ATOM 592 C C . THR A 1 76 ? -9.126 7.760 13.772 1.00 97.25 76 THR A C 1
ATOM 594 O O . THR A 1 76 ? -9.997 6.952 14.087 1.00 97.25 76 THR A O 1
ATOM 597 N N . ASN A 1 77 ? -8.406 8.413 14.685 1.00 95.69 77 ASN A N 1
ATOM 598 C CA . ASN A 1 77 ? -8.742 8.394 16.105 1.00 95.69 77 ASN A CA 1
ATOM 599 C C . ASN A 1 77 ? -9.892 9.372 16.372 1.00 95.69 77 ASN A C 1
ATOM 601 O O . ASN A 1 77 ? -9.737 10.576 16.193 1.00 95.69 77 ASN A O 1
ATOM 605 N N . ARG A 1 78 ? -11.029 8.858 16.845 1.00 94.75 78 ARG A N 1
ATOM 606 C CA . ARG A 1 78 ? -12.271 9.630 17.023 1.00 94.75 78 ARG A CA 1
ATOM 607 C C . ARG A 1 78 ? -12.200 10.707 18.106 1.00 94.75 78 ARG A C 1
ATOM 609 O O . ARG A 1 78 ? -13.063 11.574 18.153 1.00 94.75 78 ARG A O 1
ATOM 616 N N . TYR A 1 79 ? -11.215 10.632 18.998 1.00 95.56 79 TYR A N 1
ATOM 617 C CA . TYR A 1 79 ? -11.063 11.579 20.104 1.00 95.56 79 TYR A CA 1
ATOM 618 C C . TYR A 1 79 ? -10.074 12.701 19.806 1.00 95.56 79 TYR A C 1
ATOM 620 O O . TYR A 1 79 ? -10.172 13.771 20.400 1.00 95.56 79 TYR A O 1
ATOM 628 N N . THR A 1 80 ? -9.100 12.447 18.933 1.00 96.00 80 THR A N 1
ATOM 629 C CA . THR A 1 80 ? -8.013 13.392 18.636 1.00 96.00 80 THR A CA 1
ATOM 630 C C . THR A 1 80 ? -8.010 13.873 17.190 1.00 96.00 80 THR A C 1
ATOM 632 O O . THR A 1 80 ? -7.199 14.731 16.852 1.00 96.00 80 THR A O 1
ATOM 635 N N . ASP A 1 81 ? -8.859 13.297 16.332 1.00 94.75 81 ASP A N 1
ATOM 636 C CA . ASP A 1 81 ? -8.868 13.468 14.874 1.00 94.75 81 ASP A CA 1
ATOM 637 C C . ASP A 1 81 ? -7.533 13.121 14.190 1.00 94.75 81 ASP A C 1
ATOM 639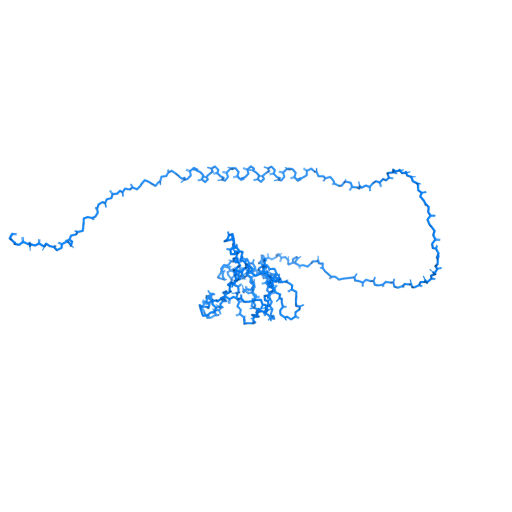 O O . ASP A 1 81 ? -7.322 13.413 13.008 1.00 94.75 81 ASP A O 1
ATOM 643 N N . GLU A 1 82 ? -6.621 12.467 14.913 1.00 96.44 82 GLU A N 1
ATOM 644 C CA . GLU A 1 82 ? -5.338 12.034 14.381 1.00 96.44 82 GLU A CA 1
ATOM 645 C C . GLU A 1 82 ? -5.551 10.959 13.316 1.00 96.44 82 GLU A C 1
ATOM 647 O O . GLU A 1 82 ? -6.287 9.989 13.525 1.00 96.44 82 GLU A O 1
ATOM 652 N N . LYS A 1 83 ? -4.880 11.126 12.171 1.00 96.31 83 LYS A N 1
ATOM 653 C CA . LYS A 1 83 ? -4.980 10.212 11.034 1.00 96.31 83 LYS A CA 1
ATOM 654 C C . LYS A 1 83 ? -3.652 9.549 10.741 1.00 96.31 83 LYS A C 1
ATOM 656 O O . LYS A 1 83 ? -2.640 10.221 10.565 1.00 96.31 83 LYS A O 1
ATOM 661 N N . THR A 1 84 ? -3.690 8.235 10.573 1.00 95.69 84 THR A N 1
ATOM 662 C CA . THR A 1 84 ? -2.567 7.463 10.034 1.00 95.69 84 THR A CA 1
ATOM 663 C C . THR A 1 84 ? -2.996 6.764 8.754 1.00 95.69 84 THR A C 1
ATOM 665 O O . THR A 1 84 ? -4.167 6.424 8.579 1.00 95.69 84 THR A O 1
ATOM 668 N N . LYS A 1 85 ? -2.055 6.597 7.822 1.00 96.56 85 LYS A N 1
ATOM 669 C CA . LYS A 1 85 ? -2.290 5.911 6.553 1.00 96.56 85 LYS A CA 1
ATOM 670 C C . LYS A 1 85 ? -1.325 4.748 6.409 1.00 96.56 85 LYS A C 1
ATOM 672 O O . LYS A 1 85 ? -0.143 4.897 6.711 1.00 96.56 85 LYS A O 1
ATOM 677 N N . LYS A 1 86 ? -1.837 3.623 5.923 1.00 96.56 86 LYS A N 1
ATOM 678 C CA . LYS A 1 86 ? -1.037 2.490 5.459 1.00 96.56 86 LYS A CA 1
ATOM 679 C C . LYS A 1 86 ? -1.400 2.189 4.015 1.00 96.56 86 LYS A C 1
ATOM 681 O O . LYS A 1 86 ? -2.581 2.188 3.670 1.00 96.56 86 LYS A O 1
ATOM 686 N N . VAL A 1 87 ? -0.391 1.950 3.191 1.00 97.50 87 VAL A N 1
ATOM 687 C CA . VAL A 1 87 ? -0.557 1.494 1.810 1.00 97.50 87 VAL A CA 1
ATOM 688 C C . VAL A 1 87 ? -0.127 0.039 1.731 1.00 97.50 87 VAL A C 1
ATOM 690 O O . VAL A 1 87 ? 0.954 -0.280 2.211 1.00 97.50 87 VAL A O 1
ATOM 693 N N . ILE A 1 88 ? -0.962 -0.821 1.152 1.00 98.06 88 ILE A N 1
ATOM 694 C CA . ILE A 1 88 ? -0.668 -2.241 0.928 1.00 98.06 88 ILE A CA 1
ATOM 695 C C . ILE A 1 88 ? -0.949 -2.557 -0.537 1.00 98.06 88 ILE A C 1
ATOM 697 O O . ILE A 1 88 ? -2.032 -2.241 -1.031 1.00 98.06 88 ILE A O 1
ATOM 701 N N . TYR A 1 89 ? 0.001 -3.173 -1.232 1.00 98.19 89 TYR A N 1
ATOM 702 C CA . TYR A 1 89 ? -0.254 -3.728 -2.560 1.00 98.19 89 TYR A CA 1
ATOM 703 C C . TYR A 1 89 ? -0.669 -5.197 -2.447 1.00 98.19 89 TYR A C 1
ATOM 705 O O . TYR A 1 89 ? 0.017 -5.986 -1.802 1.00 98.19 89 TYR A O 1
ATOM 713 N N . VAL A 1 90 ? -1.789 -5.557 -3.069 1.00 98.38 90 VAL A N 1
ATOM 714 C CA . VAL A 1 90 ? -2.209 -6.950 -3.237 1.00 98.38 90 VAL A CA 1
ATOM 715 C C . VAL A 1 90 ? -2.026 -7.323 -4.702 1.00 98.38 90 VAL A C 1
ATOM 717 O O . VAL A 1 90 ? -2.632 -6.670 -5.550 1.00 98.38 90 VAL A O 1
ATOM 720 N N . GLY A 1 91 ? -1.214 -8.337 -4.999 1.00 97.44 91 GLY A N 1
ATOM 721 C CA . GLY A 1 91 ? -0.988 -8.849 -6.355 1.00 97.44 91 GLY A CA 1
ATOM 722 C C . GLY A 1 91 ? 0.480 -9.144 -6.683 1.00 97.44 91 GLY A C 1
ATOM 723 O O . GLY A 1 91 ? 1.353 -9.098 -5.817 1.00 97.44 91 GLY A O 1
ATOM 724 N N . THR A 1 92 ? 0.748 -9.447 -7.957 1.00 96.25 92 THR A N 1
ATOM 725 C CA . THR A 1 92 ? 2.049 -9.946 -8.449 1.00 96.25 92 THR A CA 1
ATOM 726 C C . THR A 1 92 ? 2.767 -8.993 -9.413 1.00 96.25 92 THR A C 1
ATOM 728 O O . THR A 1 92 ? 3.852 -9.302 -9.897 1.00 96.25 92 THR A O 1
ATOM 731 N N . ASN A 1 93 ? 2.175 -7.849 -9.751 1.00 95.69 93 ASN A N 1
ATOM 732 C CA . ASN A 1 93 ? 2.751 -6.877 -10.676 1.00 95.69 93 ASN A CA 1
ATOM 733 C C . ASN A 1 93 ? 3.886 -6.087 -10.003 1.00 95.69 93 ASN A C 1
ATOM 735 O O . ASN A 1 93 ? 3.656 -5.271 -9.107 1.00 95.69 93 ASN A O 1
ATOM 739 N N . ASP A 1 94 ? 5.115 -6.286 -10.481 1.00 95.75 94 ASP A N 1
ATOM 740 C CA . ASP A 1 94 ? 6.302 -5.634 -9.920 1.00 95.75 94 ASP A CA 1
ATOM 741 C C . ASP A 1 94 ? 6.268 -4.105 -10.038 1.00 95.75 94 ASP A C 1
ATOM 743 O O . ASP A 1 94 ? 6.712 -3.413 -9.125 1.00 95.75 94 ASP A O 1
ATOM 747 N N . VAL A 1 95 ? 5.681 -3.547 -11.100 1.00 95.75 95 VAL A N 1
ATOM 748 C CA . VAL A 1 95 ? 5.546 -2.089 -11.254 1.00 95.75 95 VAL A CA 1
ATOM 749 C C . VAL A 1 95 ? 4.621 -1.516 -10.178 1.00 95.75 95 VAL A C 1
ATOM 751 O O . VAL A 1 95 ? 4.904 -0.456 -9.620 1.00 95.75 95 VAL A O 1
ATOM 754 N N . LEU A 1 96 ? 3.545 -2.226 -9.825 1.00 96.25 96 LEU A N 1
ATOM 755 C CA . LEU A 1 96 ? 2.642 -1.813 -8.744 1.00 96.25 96 LEU A CA 1
ATOM 756 C C . LEU A 1 96 ? 3.248 -2.029 -7.357 1.00 96.25 96 LEU A C 1
ATOM 758 O O . LEU A 1 96 ? 3.047 -1.201 -6.467 1.00 96.25 96 LEU A O 1
ATOM 762 N N . LYS A 1 97 ? 4.049 -3.084 -7.191 1.00 96.12 97 LYS A N 1
ATOM 763 C CA . LYS A 1 97 ? 4.885 -3.282 -6.002 1.00 96.12 97 LYS A CA 1
ATOM 764 C C . LYS A 1 97 ? 5.836 -2.097 -5.813 1.00 96.12 97 LYS A C 1
ATOM 766 O O . LYS A 1 97 ? 5.878 -1.511 -4.733 1.00 96.12 97 LYS A O 1
ATOM 771 N N . ALA A 1 98 ? 6.515 -1.674 -6.880 1.00 96.50 98 ALA A N 1
ATOM 772 C CA . ALA A 1 98 ? 7.405 -0.521 -6.848 1.00 96.50 98 ALA A CA 1
ATOM 773 C C . ALA A 1 98 ? 6.673 0.802 -6.623 1.00 96.50 98 ALA A C 1
ATOM 775 O O . ALA A 1 98 ? 7.151 1.657 -5.875 1.00 96.50 98 ALA A O 1
ATOM 776 N N . TYR A 1 99 ? 5.483 0.961 -7.202 1.00 95.56 99 TYR A N 1
ATOM 777 C CA . TYR A 1 99 ? 4.609 2.097 -6.927 1.00 95.56 99 TYR A CA 1
ATOM 778 C C . TYR A 1 99 ? 4.268 2.188 -5.438 1.00 95.56 99 TYR A C 1
ATOM 780 O O . TYR A 1 99 ? 4.415 3.252 -4.838 1.00 95.56 99 TYR A O 1
ATOM 788 N N . ALA A 1 100 ? 3.853 1.079 -4.823 1.00 95.06 100 ALA A N 1
ATOM 789 C CA . ALA A 1 100 ? 3.501 1.057 -3.409 1.00 95.06 100 ALA A CA 1
ATOM 790 C C . ALA A 1 100 ? 4.709 1.346 -2.504 1.00 95.06 100 ALA A C 1
ATOM 792 O O . ALA A 1 100 ? 4.567 2.110 -1.550 1.00 95.06 100 ALA A O 1
ATOM 793 N N . ALA A 1 101 ? 5.883 0.791 -2.824 1.00 95.44 101 ALA A N 1
ATOM 794 C CA . ALA A 1 101 ? 7.117 0.972 -2.060 1.00 95.44 101 ALA A CA 1
ATOM 795 C C . ALA A 1 101 ? 7.699 2.393 -2.169 1.00 95.44 101 ALA A C 1
ATOM 797 O O . ALA A 1 101 ? 8.135 2.973 -1.175 1.00 95.44 101 ALA A O 1
ATOM 798 N N . THR A 1 102 ? 7.715 2.966 -3.376 1.00 94.88 102 THR A N 1
ATOM 799 C CA . THR A 1 102 ? 8.418 4.232 -3.660 1.00 94.88 102 THR A CA 1
ATOM 800 C C . THR A 1 102 ? 7.501 5.454 -3.687 1.00 94.88 102 THR A C 1
ATOM 802 O O . THR A 1 102 ? 7.967 6.579 -3.506 1.00 94.88 102 THR A O 1
ATOM 805 N N . GLY A 1 103 ? 6.204 5.261 -3.947 1.00 93.31 103 GLY A N 1
ATOM 806 C CA . GLY A 1 103 ? 5.244 6.335 -4.202 1.00 93.31 103 GLY A CA 1
ATOM 807 C C . GLY A 1 103 ? 5.468 7.088 -5.520 1.00 93.31 103 GLY A C 1
ATOM 808 O O . GLY A 1 103 ? 4.810 8.106 -5.751 1.00 93.31 103 GLY A O 1
ATOM 809 N N . LEU A 1 104 ? 6.390 6.634 -6.377 1.00 94.62 104 LEU A N 1
ATOM 810 C CA . LEU A 1 104 ? 6.657 7.264 -7.668 1.00 94.62 104 LEU A CA 1
ATOM 811 C C . LEU A 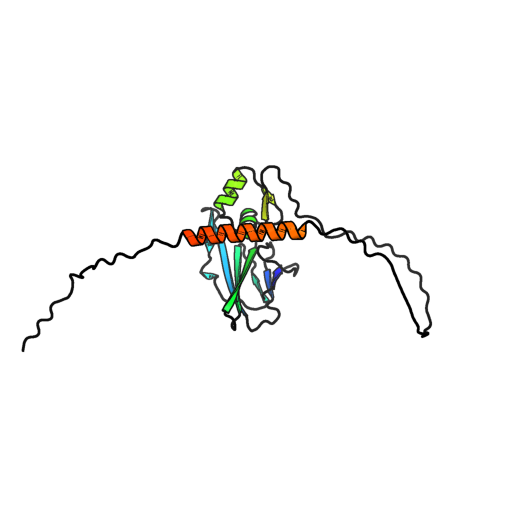1 104 ? 5.506 7.015 -8.650 1.00 94.62 104 LEU A C 1
ATOM 813 O O . LEU A 1 104 ? 4.926 5.930 -8.641 1.00 94.62 104 LEU A O 1
ATOM 817 N N . PRO A 1 105 ? 5.178 7.970 -9.539 1.00 93.44 105 PRO A N 1
ATOM 818 C CA . PRO A 1 105 ? 4.232 7.729 -10.623 1.00 93.44 105 PRO A CA 1
ATOM 819 C C . PRO A 1 105 ? 4.654 6.527 -11.472 1.00 93.44 105 PRO A C 1
ATOM 821 O O . PRO A 1 105 ? 5.826 6.393 -11.813 1.00 93.44 105 PRO A O 1
ATOM 824 N N . ILE A 1 106 ? 3.693 5.695 -11.883 1.00 94.19 106 ILE A N 1
ATOM 825 C CA . ILE A 1 106 ? 3.959 4.486 -12.686 1.00 94.19 106 ILE A CA 1
ATOM 826 C C . ILE A 1 106 ? 4.791 4.801 -13.936 1.00 94.19 106 ILE A C 1
ATOM 828 O O . ILE A 1 106 ? 5.758 4.109 -14.233 1.00 94.19 106 ILE A O 1
ATOM 832 N N . LYS A 1 107 ? 4.489 5.914 -14.611 1.00 93.88 107 LYS A N 1
ATOM 833 C CA . LYS A 1 107 ? 5.250 6.380 -15.774 1.00 93.88 107 LYS A CA 1
ATOM 834 C C . LYS A 1 107 ? 6.736 6.622 -15.470 1.00 93.88 107 LYS A C 1
ATOM 836 O O . LYS A 1 107 ? 7.586 6.336 -16.308 1.00 93.88 107 LYS A O 1
ATOM 841 N N . ASP A 1 108 ? 7.052 7.148 -14.290 1.00 95.44 108 ASP A N 1
ATOM 842 C CA . ASP A 1 108 ? 8.433 7.434 -13.891 1.00 95.44 108 ASP A CA 1
ATOM 843 C C . ASP A 1 108 ? 9.172 6.146 -13.509 1.00 95.44 108 ASP A C 1
ATOM 845 O O . ASP A 1 108 ? 10.372 6.030 -13.755 1.00 95.44 108 ASP A O 1
ATOM 849 N N . ILE A 1 109 ? 8.453 5.172 -12.941 1.00 96.44 109 ILE A N 1
ATOM 850 C CA . ILE A 1 109 ? 8.966 3.822 -12.676 1.00 96.44 109 ILE A CA 1
ATOM 851 C C . ILE A 1 109 ? 9.334 3.153 -14.000 1.00 96.44 109 ILE A C 1
ATOM 853 O O . ILE A 1 109 ? 10.465 2.712 -14.177 1.00 96.44 109 ILE A O 1
ATOM 857 N N . GLU A 1 110 ? 8.418 3.137 -14.965 1.00 95.38 110 GLU A N 1
ATOM 858 C CA . GLU A 1 110 ? 8.670 2.539 -16.276 1.00 95.38 110 GLU A CA 1
ATOM 859 C C . GLU A 1 110 ? 9.776 3.239 -17.060 1.00 95.38 110 GLU A C 1
ATOM 861 O O . GLU A 1 110 ? 10.571 2.571 -17.715 1.00 95.38 110 GLU A O 1
ATOM 866 N N . SER A 1 111 ? 9.867 4.570 -16.974 1.00 96.31 111 SER A N 1
ATOM 867 C CA . SER A 1 111 ? 10.979 5.304 -17.579 1.00 96.31 111 SER A CA 1
ATOM 868 C C . SER A 1 111 ? 12.318 4.835 -17.011 1.00 96.31 111 SER A C 1
ATOM 870 O O . SER A 1 111 ? 13.255 4.609 -17.767 1.00 96.31 111 SER A O 1
ATOM 872 N N . GLN A 1 112 ? 12.407 4.642 -15.693 1.00 97.12 112 GLN A N 1
ATOM 873 C CA . GLN A 1 112 ? 13.631 4.144 -15.066 1.00 97.12 112 GLN A CA 1
ATOM 874 C C . GLN A 1 112 ? 13.934 2.700 -15.474 1.00 97.12 112 GLN A C 1
ATOM 876 O O . GLN A 1 112 ? 15.093 2.372 -15.722 1.00 97.12 112 GLN A O 1
ATOM 881 N N . LEU A 1 113 ? 12.913 1.847 -15.595 1.00 96.94 113 LEU A N 1
ATOM 882 C CA . LEU A 1 113 ? 13.078 0.484 -16.110 1.00 96.94 113 LEU A CA 1
ATOM 883 C C . LEU A 1 113 ? 13.592 0.481 -17.557 1.00 96.94 113 LEU A C 1
ATOM 885 O O . LEU A 1 113 ? 14.482 -0.300 -17.889 1.00 96.94 113 LEU A O 1
ATOM 889 N N . ALA A 1 114 ? 13.087 1.381 -18.406 1.00 97.00 114 ALA A N 1
ATOM 890 C CA . ALA A 1 114 ? 13.564 1.546 -19.779 1.00 97.00 114 ALA A CA 1
ATOM 891 C C . ALA A 1 114 ? 15.031 2.013 -19.841 1.00 97.00 114 ALA A C 1
ATOM 893 O O . ALA A 1 114 ? 15.764 1.607 -20.743 1.00 97.00 114 ALA A O 1
ATOM 894 N N . ASP A 1 115 ? 15.476 2.787 -18.848 1.00 97.00 115 ASP A N 1
ATOM 895 C CA . ASP A 1 115 ? 16.872 3.209 -18.675 1.00 97.00 115 ASP A CA 1
ATOM 896 C C . ASP A 1 115 ? 17.764 2.119 -18.033 1.00 97.00 115 ASP A C 1
ATOM 898 O O . ASP A 1 115 ? 18.951 2.342 -17.777 1.00 97.00 115 ASP A O 1
ATOM 902 N N . GLY A 1 116 ? 17.217 0.922 -17.789 1.00 96.56 116 GLY A N 1
ATOM 903 C CA . GLY A 1 116 ? 17.936 -0.249 -17.281 1.00 96.56 116 GLY A CA 1
ATOM 904 C C . GLY A 1 116 ? 17.907 -0.419 -15.760 1.00 96.56 116 GLY A C 1
ATOM 905 O O . GLY A 1 116 ? 18.683 -1.217 -15.229 1.00 96.56 116 GLY A O 1
ATOM 906 N N . ALA A 1 117 ? 17.064 0.334 -15.047 1.00 97.12 117 ALA A N 1
ATOM 907 C CA . ALA A 1 117 ? 16.792 0.063 -13.639 1.00 97.12 117 ALA A CA 1
ATOM 908 C C . ALA A 1 117 ? 16.084 -1.291 -13.468 1.00 97.12 117 ALA A C 1
ATOM 910 O O . ALA A 1 117 ? 15.482 -1.829 -14.397 1.00 97.12 117 ALA A O 1
ATOM 911 N N . THR A 1 118 ? 16.128 -1.831 -12.255 1.00 97.38 118 THR A N 1
ATOM 912 C CA . THR A 1 118 ? 15.419 -3.062 -11.882 1.00 97.38 118 THR A CA 1
ATOM 913 C C . THR A 1 118 ? 14.638 -2.856 -10.590 1.00 97.38 118 THR A C 1
ATOM 915 O O . THR A 1 118 ? 14.913 -1.922 -9.839 1.00 97.38 118 THR A O 1
ATOM 918 N N . ILE A 1 119 ? 13.642 -3.705 -10.340 1.00 96.44 119 ILE A N 1
ATOM 919 C CA . ILE A 1 119 ? 12.855 -3.678 -9.103 1.00 96.44 119 ILE A CA 1
ATOM 920 C C . ILE A 1 119 ? 13.391 -4.766 -8.172 1.00 96.44 119 ILE A C 1
ATOM 922 O O . ILE A 1 119 ? 13.464 -5.935 -8.550 1.00 96.44 119 ILE A O 1
ATOM 926 N N . ALA A 1 120 ? 13.792 -4.365 -6.969 1.00 95.81 120 ALA A N 1
ATOM 927 C CA . ALA A 1 120 ? 14.232 -5.254 -5.902 1.00 95.81 120 ALA A CA 1
ATOM 928 C C . ALA A 1 120 ? 13.059 -6.045 -5.307 1.00 95.81 120 ALA A C 1
ATOM 930 O O . ALA A 1 120 ? 11.884 -5.738 -5.529 1.00 95.81 120 ALA A O 1
ATOM 931 N N . ARG A 1 121 ? 13.367 -7.047 -4.478 1.00 93.12 121 ARG A N 1
ATOM 932 C CA . ARG A 1 121 ? 12.341 -7.886 -3.834 1.00 93.12 121 ARG A CA 1
ATOM 933 C C . ARG A 1 121 ? 11.373 -7.102 -2.953 1.00 93.12 121 ARG A C 1
ATOM 935 O O . ARG A 1 121 ? 10.206 -7.469 -2.878 1.00 93.12 121 ARG A O 1
ATOM 942 N N . ASP A 1 122 ? 11.840 -6.040 -2.305 1.00 92.50 122 ASP A N 1
ATOM 943 C CA . ASP A 1 122 ? 11.020 -5.157 -1.466 1.00 92.50 122 ASP A CA 1
ATOM 944 C C . ASP A 1 122 ? 10.239 -4.093 -2.257 1.00 92.50 122 ASP A C 1
ATOM 946 O O . ASP A 1 122 ? 9.527 -3.285 -1.663 1.00 92.50 122 ASP A O 1
ATOM 950 N N . GLY A 1 123 ? 10.353 -4.088 -3.588 1.00 94.38 123 GLY A N 1
ATOM 951 C CA . GLY A 1 123 ? 9.747 -3.084 -4.457 1.00 94.38 123 GLY A CA 1
ATOM 952 C C . GLY A 1 123 ? 10.591 -1.821 -4.649 1.00 94.38 123 GLY A C 1
ATOM 953 O O . GLY A 1 123 ? 10.182 -0.938 -5.397 1.00 94.38 123 GLY A O 1
ATOM 954 N N . SER A 1 124 ? 11.762 -1.684 -4.025 1.00 95.38 124 SER A N 1
ATOM 955 C CA . SER A 1 124 ? 12.639 -0.541 -4.302 1.00 95.38 124 SER A CA 1
ATOM 956 C C . SER A 1 124 ? 13.199 -0.579 -5.733 1.00 95.38 124 SER A C 1
ATOM 958 O O . SER A 1 124 ? 13.326 -1.639 -6.346 1.00 95.38 124 SER A O 1
ATOM 960 N N . LEU A 1 125 ? 13.514 0.595 -6.289 1.00 95.62 125 LEU A N 1
ATOM 961 C CA . LEU A 1 125 ? 14.145 0.712 -7.606 1.00 95.62 125 LEU A CA 1
ATOM 962 C C . LEU A 1 125 ? 15.664 0.757 -7.467 1.00 95.62 125 LEU A C 1
ATOM 964 O O . LEU A 1 125 ? 16.204 1.638 -6.799 1.00 95.62 125 LEU A O 1
ATOM 968 N N . LEU A 1 126 ? 16.335 -0.168 -8.145 1.00 96.00 126 LEU A N 1
ATOM 969 C CA . LEU A 1 126 ? 17.786 -0.269 -8.227 1.00 96.00 126 LEU A CA 1
ATOM 970 C C . LEU A 1 126 ? 18.264 0.283 -9.560 1.00 96.00 126 LEU A C 1
ATOM 972 O O . LEU A 1 126 ? 17.743 -0.075 -10.619 1.00 96.00 126 LEU A O 1
ATOM 976 N N . ARG A 1 127 ? 19.291 1.124 -9.524 1.00 93.75 127 ARG A N 1
ATOM 977 C CA . ARG A 1 127 ? 19.912 1.650 -10.741 1.00 93.75 127 ARG A CA 1
ATOM 978 C C . ARG A 1 127 ? 20.662 0.549 -11.496 1.00 93.75 127 ARG A C 1
ATOM 980 O O . ARG A 1 127 ? 21.052 -0.454 -10.894 1.00 93.75 127 ARG A O 1
ATOM 987 N N . PRO A 1 128 ? 20.941 0.745 -12.798 1.00 92.94 128 PRO A N 1
ATOM 988 C CA . PRO A 1 128 ? 21.789 -0.177 -13.544 1.00 92.94 128 PRO A CA 1
ATOM 989 C C . PRO A 1 128 ? 23.122 -0.424 -12.816 1.00 92.94 128 PRO A C 1
ATOM 991 O O . PRO A 1 128 ? 23.900 0.504 -12.594 1.00 92.94 128 PRO A O 1
ATOM 994 N N . GLY A 1 129 ? 23.383 -1.680 -12.447 1.00 85.94 129 GLY A N 1
ATOM 995 C CA . GLY A 1 129 ? 24.605 -2.093 -11.747 1.00 85.94 129 GLY A CA 1
ATOM 996 C C . GLY A 1 129 ? 24.544 -2.059 -10.214 1.00 85.94 129 GLY A C 1
ATOM 997 O O . GLY A 1 129 ? 25.516 -2.468 -9.580 1.00 85.94 129 GLY A O 1
ATOM 998 N N . GLU A 1 130 ? 23.436 -1.625 -9.607 1.00 89.19 130 GLU A N 1
ATOM 999 C CA . GLU A 1 130 ? 23.185 -1.796 -8.171 1.00 89.19 130 GLU A CA 1
ATOM 1000 C C . GLU A 1 130 ? 22.641 -3.206 -7.883 1.00 89.19 130 GLU A C 1
ATOM 1002 O O . GLU A 1 130 ? 21.879 -3.770 -8.667 1.00 89.19 130 GLU A O 1
ATOM 1007 N N . THR A 1 131 ? 23.048 -3.796 -6.758 1.00 83.69 131 THR A N 1
ATOM 1008 C CA . THR A 1 131 ? 22.608 -5.134 -6.335 1.00 83.69 131 THR A CA 1
ATOM 1009 C C . THR A 1 131 ? 21.623 -5.052 -5.180 1.00 83.69 131 THR A C 1
ATOM 1011 O O . THR A 1 131 ? 21.861 -4.327 -4.212 1.00 83.69 131 THR A O 1
ATOM 1014 N N . ASP A 1 132 ? 20.567 -5.863 -5.247 1.00 83.50 132 ASP A N 1
ATOM 1015 C CA . ASP A 1 132 ? 19.587 -6.014 -4.171 1.00 83.50 132 ASP A CA 1
ATOM 1016 C C . ASP A 1 132 ? 20.284 -6.491 -2.885 1.00 83.50 132 ASP A C 1
ATOM 1018 O O . ASP A 1 132 ? 20.880 -7.570 -2.840 1.00 83.50 132 ASP A O 1
ATOM 1022 N N . THR A 1 133 ? 20.253 -5.654 -1.846 1.00 77.75 133 THR A N 1
ATOM 1023 C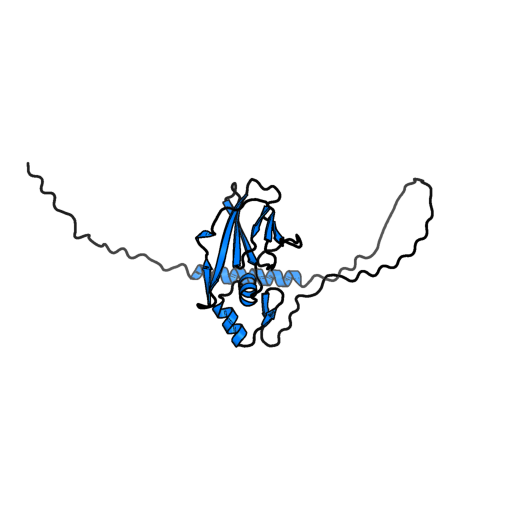 CA . THR A 1 133 ? 20.864 -5.946 -0.539 1.00 77.75 133 THR A CA 1
ATOM 1024 C C . THR A 1 133 ? 19.810 -6.388 0.486 1.00 77.75 133 THR A C 1
ATOM 1026 O O . THR A 1 133 ? 20.135 -6.613 1.652 1.00 77.75 133 THR A O 1
ATOM 1029 N N . THR A 1 134 ? 18.549 -6.576 0.080 1.00 64.50 134 THR A N 1
ATOM 1030 C CA . THR A 1 134 ? 17.406 -6.814 0.976 1.00 64.50 134 THR A CA 1
ATOM 1031 C C . THR A 1 134 ? 17.336 -8.253 1.530 1.00 64.50 134 THR A C 1
ATOM 1033 O O . THR A 1 134 ? 16.277 -8.753 1.896 1.00 64.50 134 THR A O 1
ATOM 1036 N N . GLN A 1 135 ? 18.474 -8.941 1.709 1.00 47.66 135 GLN A N 1
ATOM 1037 C CA . GLN A 1 135 ? 18.540 -10.140 2.557 1.00 47.66 135 GLN A CA 1
ATOM 1038 C C . GLN A 1 135 ? 19.770 -10.184 3.472 1.00 47.66 135 GLN A C 1
ATOM 1040 O O . GLN A 1 135 ? 20.871 -10.484 3.017 1.00 47.66 135 GLN A O 1
ATOM 1045 N N . ARG A 1 136 ? 19.531 -10.027 4.790 1.00 39.31 136 ARG A N 1
ATOM 1046 C CA . ARG A 1 136 ? 19.998 -10.965 5.836 1.00 39.31 136 ARG A CA 1
ATOM 1047 C C . ARG A 1 136 ? 19.300 -10.737 7.188 1.00 39.31 136 ARG A C 1
ATOM 1049 O O . ARG A 1 136 ? 19.693 -9.854 7.941 1.00 39.31 136 ARG A O 1
ATOM 1056 N N . SER A 1 137 ? 18.320 -11.583 7.502 1.00 40.16 137 SER A N 1
ATOM 1057 C CA . SER A 1 137 ? 18.224 -12.319 8.775 1.00 40.16 137 SER A CA 1
ATOM 1058 C C . SER A 1 137 ? 16.950 -13.154 8.772 1.00 40.16 137 SER A C 1
ATOM 1060 O O . SER A 1 137 ? 15.895 -12.647 9.117 1.00 40.16 137 SER A O 1
ATOM 1062 N N . GLU A 1 138 ? 17.061 -14.424 8.380 1.00 37.91 138 GLU A N 1
ATOM 1063 C CA . GLU A 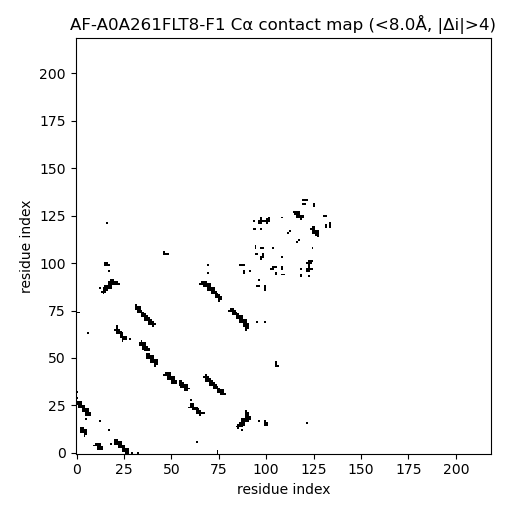1 138 ? 16.486 -15.522 9.159 1.00 37.91 138 GLU A CA 1
ATOM 1064 C C . GLU A 1 138 ? 17.024 -16.893 8.715 1.00 37.91 138 GLU A C 1
ATOM 1066 O O . GLU A 1 138 ? 17.168 -17.193 7.533 1.00 37.91 138 GLU A O 1
ATOM 1071 N N . SER A 1 139 ? 17.267 -17.701 9.748 1.00 37.09 139 SER A N 1
ATOM 1072 C CA . SER A 1 139 ? 17.496 -19.144 9.816 1.00 37.09 139 SER A CA 1
ATOM 1073 C C . SER A 1 139 ? 18.899 -19.732 9.603 1.00 37.09 139 SER A C 1
ATOM 1075 O O . SER A 1 139 ? 19.556 -19.596 8.575 1.00 37.09 139 SER A O 1
ATOM 1077 N N . GLY A 1 140 ? 19.300 -20.454 10.650 1.00 28.75 140 GLY A N 1
ATOM 1078 C CA . GLY A 1 140 ? 20.497 -21.270 10.805 1.00 28.75 140 GLY A CA 1
ATOM 1079 C C . GLY A 1 140 ? 20.509 -21.875 12.210 1.00 28.75 140 GLY A C 1
ATOM 1080 O O . GLY A 1 140 ? 21.407 -21.601 12.997 1.00 28.75 140 GLY A O 1
ATOM 1081 N N . ASN A 1 141 ? 19.436 -22.594 12.548 1.00 34.75 141 ASN A N 1
ATOM 1082 C CA . ASN A 1 141 ? 19.356 -23.482 13.702 1.00 34.75 141 ASN A CA 1
ATOM 1083 C C . ASN A 1 141 ? 20.293 -24.671 13.459 1.00 34.75 141 ASN A C 1
ATOM 1085 O O . ASN A 1 141 ? 19.972 -25.507 12.619 1.00 34.75 141 ASN A O 1
ATOM 1089 N N . ASP A 1 142 ? 21.395 -24.758 14.200 1.00 30.94 142 ASP A N 1
ATOM 1090 C CA . ASP A 1 142 ? 22.077 -26.029 14.432 1.00 30.94 142 ASP A CA 1
ATOM 1091 C C . ASP A 1 142 ? 21.735 -26.484 15.851 1.00 30.94 142 ASP A C 1
ATOM 1093 O O . ASP A 1 142 ? 22.219 -25.948 16.851 1.00 30.94 142 ASP A O 1
ATOM 1097 N N . GLN A 1 143 ? 20.861 -27.487 15.920 1.00 36.16 143 GLN A N 1
ATOM 1098 C CA . GLN A 1 143 ? 20.732 -28.337 17.091 1.00 36.16 143 GLN A CA 1
ATOM 1099 C C . GLN A 1 143 ? 22.043 -29.100 17.282 1.00 36.16 143 GLN A C 1
ATOM 1101 O O . GLN A 1 143 ? 22.511 -29.770 16.364 1.00 36.16 143 GLN A O 1
ATOM 1106 N N . ASN A 1 144 ? 22.573 -29.098 18.502 1.00 30.56 144 ASN A N 1
ATOM 1107 C CA . ASN A 1 144 ? 23.307 -30.259 18.980 1.00 30.56 144 ASN A CA 1
ATOM 1108 C C . ASN A 1 144 ? 22.789 -30.637 20.368 1.00 30.56 144 ASN A C 1
ATOM 1110 O O . ASN A 1 144 ? 23.098 -30.006 21.377 1.00 30.56 144 ASN A O 1
ATOM 1114 N N . THR A 1 145 ? 21.929 -31.648 20.361 1.00 31.50 145 THR A N 1
ATOM 1115 C CA . THR A 1 145 ? 21.500 -32.453 21.501 1.00 31.50 145 THR A CA 1
ATOM 1116 C C . THR A 1 145 ? 22.706 -33.134 22.136 1.00 31.50 145 THR A C 1
ATOM 1118 O O . THR A 1 145 ? 23.476 -33.776 21.432 1.00 31.50 145 THR A O 1
ATOM 1121 N N . ASN A 1 146 ? 22.814 -33.057 23.459 1.00 35.25 146 ASN A N 1
ATOM 1122 C CA . ASN A 1 146 ? 23.280 -34.156 24.297 1.00 35.25 146 ASN A CA 1
ATOM 1123 C C . ASN A 1 146 ? 22.544 -34.037 25.633 1.00 35.25 146 ASN A C 1
ATOM 1125 O O . ASN A 1 146 ? 22.739 -33.075 26.376 1.00 35.25 146 ASN A O 1
ATOM 1129 N N . ASP A 1 147 ? 21.661 -35.000 25.877 1.00 33.41 147 ASP A N 1
ATOM 1130 C CA . ASP A 1 147 ? 21.057 -35.265 27.175 1.00 33.41 147 ASP A CA 1
ATOM 1131 C C . ASP A 1 147 ? 22.129 -35.760 28.151 1.00 33.41 147 ASP A C 1
ATOM 1133 O O . ASP A 1 147 ? 22.882 -36.673 27.822 1.00 33.41 147 ASP A O 1
ATOM 1137 N N . GLU A 1 148 ? 22.129 -35.245 29.379 1.00 34.72 148 GLU A N 1
ATOM 1138 C CA . GLU A 1 148 ? 22.413 -36.075 30.549 1.00 34.72 148 GLU A CA 1
ATOM 1139 C C . GLU A 1 148 ? 21.721 -35.492 31.787 1.00 34.72 148 GLU A C 1
ATOM 1141 O O . GLU A 1 148 ? 21.900 -34.336 32.172 1.00 34.72 148 GLU A O 1
ATOM 1146 N N . ALA A 1 149 ? 20.858 -36.318 32.371 1.00 30.69 149 ALA A N 1
ATOM 1147 C CA . ALA A 1 149 ? 20.075 -36.037 33.557 1.00 30.69 149 ALA A CA 1
ATOM 1148 C C . ALA A 1 149 ? 20.932 -36.108 34.827 1.00 30.69 149 ALA A C 1
ATOM 1150 O O . ALA A 1 149 ? 21.781 -36.989 34.953 1.00 30.69 149 ALA A O 1
ATOM 1151 N N . SER A 1 150 ? 20.621 -35.274 35.823 1.00 33.59 150 SER A N 1
ATOM 1152 C CA . SER A 1 150 ? 20.764 -35.617 37.244 1.00 33.59 150 SER A CA 1
ATOM 1153 C C . SER A 1 150 ? 19.890 -34.716 38.116 1.00 33.59 150 SER A C 1
ATOM 1155 O O . SER A 1 150 ? 19.867 -33.496 37.974 1.00 33.59 150 SER A O 1
ATOM 1157 N N . THR A 1 151 ? 19.157 -35.378 39.002 1.00 27.42 151 THR A N 1
ATOM 1158 C CA . THR A 1 151 ? 18.211 -34.856 39.986 1.00 27.42 151 THR A CA 1
ATOM 1159 C C . THR A 1 151 ? 18.929 -34.419 41.270 1.00 27.42 151 THR A C 1
ATOM 1161 O O . THR A 1 151 ? 19.848 -35.100 41.714 1.00 27.42 151 THR A O 1
ATOM 1164 N N . ASP A 1 152 ? 18.384 -33.376 41.901 1.00 29.16 152 ASP A N 1
ATOM 1165 C CA . ASP A 1 152 ? 18.108 -33.243 43.346 1.00 29.16 152 ASP A CA 1
ATOM 1166 C C . ASP A 1 152 ? 18.824 -32.157 44.181 1.00 29.16 152 ASP A C 1
ATOM 1168 O O . ASP A 1 152 ? 20.036 -31.970 44.130 1.00 29.16 152 ASP A O 1
ATOM 1172 N N . SER A 1 153 ? 17.999 -31.580 45.066 1.00 32.06 153 SER A N 1
ATOM 1173 C CA . SER A 1 153 ? 18.291 -30.967 46.370 1.00 32.06 153 SER A CA 1
ATOM 1174 C C . SER A 1 153 ? 18.790 -29.510 46.468 1.00 32.06 153 SER A C 1
ATOM 1176 O O . SER A 1 153 ? 19.974 -29.193 46.434 1.00 32.06 153 SER A O 1
ATOM 1178 N N . ASP A 1 154 ? 17.800 -28.643 46.703 1.00 30.81 154 ASP A N 1
ATOM 1179 C CA . ASP A 1 154 ? 17.701 -27.568 47.708 1.00 30.81 154 ASP A CA 1
ATOM 1180 C C . ASP A 1 154 ? 18.902 -27.333 48.663 1.00 30.81 154 ASP A C 1
ATOM 1182 O O . ASP A 1 154 ? 19.312 -28.246 49.387 1.00 30.81 154 ASP A O 1
ATOM 1186 N N . LYS A 1 155 ? 19.389 -26.077 48.734 1.00 30.72 155 LYS A N 1
ATOM 1187 C CA . LYS A 1 155 ? 19.688 -25.341 49.986 1.00 30.72 155 LYS A CA 1
ATOM 1188 C C . LYS A 1 155 ? 20.192 -23.908 49.758 1.00 30.72 155 LYS A C 1
ATOM 1190 O O . LYS A 1 155 ? 21.176 -23.656 49.070 1.00 30.72 155 LYS A O 1
ATOM 1195 N N . ASP A 1 156 ? 19.503 -23.008 50.448 1.00 28.09 156 ASP A N 1
ATOM 1196 C CA . ASP A 1 156 ? 19.851 -21.646 50.859 1.00 28.09 156 ASP A CA 1
ATOM 1197 C C . ASP A 1 156 ? 21.288 -21.491 51.416 1.00 28.09 156 ASP A C 1
ATOM 1199 O O . ASP A 1 156 ? 21.766 -22.359 52.149 1.00 28.09 156 ASP A O 1
ATOM 1203 N N . ILE A 1 157 ? 21.961 -20.376 51.090 1.00 32.31 157 ILE A N 1
ATOM 1204 C CA . ILE A 1 157 ? 22.524 -19.387 52.037 1.00 32.31 157 ILE A CA 1
ATOM 1205 C C . ILE A 1 157 ? 23.267 -18.266 51.280 1.00 32.31 157 ILE A C 1
ATOM 1207 O O . ILE A 1 157 ? 23.907 -18.432 50.245 1.00 32.31 157 ILE A O 1
ATOM 1211 N N . THR A 1 158 ? 23.117 -17.095 51.877 1.00 31.39 158 THR A N 1
ATOM 1212 C CA . THR A 1 158 ? 23.472 -15.718 51.555 1.00 31.39 158 THR A CA 1
ATOM 1213 C C . THR A 1 158 ? 24.972 -15.340 51.611 1.00 31.39 158 THR A C 1
ATOM 1215 O O . THR A 1 158 ? 25.779 -16.006 52.251 1.00 31.39 158 THR A O 1
ATOM 1218 N N . VAL A 1 159 ? 25.262 -14.147 51.047 1.00 28.95 159 VAL A N 1
ATOM 1219 C CA . VAL A 1 159 ? 26.199 -13.081 51.510 1.00 28.95 159 VAL A CA 1
ATOM 1220 C C . VAL A 1 159 ? 27.397 -12.690 50.599 1.00 28.95 159 VAL A C 1
ATOM 1222 O O . VAL A 1 159 ? 28.378 -13.405 50.457 1.00 28.95 159 VAL A O 1
ATOM 1225 N N . ASP A 1 160 ? 27.283 -11.443 50.108 1.00 27.69 160 ASP A N 1
ATOM 1226 C CA . ASP A 1 160 ? 28.254 -10.351 49.848 1.00 27.69 160 ASP A CA 1
ATOM 1227 C C . ASP A 1 160 ? 29.455 -10.415 48.863 1.00 27.69 160 ASP A C 1
ATOM 1229 O O . ASP A 1 160 ? 30.418 -11.155 49.012 1.00 27.69 160 ASP A O 1
ATOM 1233 N N . ARG A 1 161 ? 29.462 -9.338 48.047 1.00 33.12 161 ARG A N 1
ATOM 1234 C CA . ARG A 1 161 ? 30.560 -8.415 47.655 1.00 33.12 161 ARG A CA 1
ATOM 1235 C C . ARG A 1 161 ? 31.596 -8.760 46.563 1.00 33.12 161 ARG A C 1
ATOM 1237 O O . ARG A 1 161 ? 32.649 -9.323 46.819 1.00 33.12 161 ARG A O 1
ATOM 1244 N N . LYS A 1 162 ? 31.387 -8.022 45.458 1.00 26.64 162 LYS A N 1
ATOM 1245 C CA . LYS A 1 162 ? 32.208 -6.910 44.909 1.00 26.64 162 LYS A CA 1
ATOM 1246 C C . LYS A 1 162 ? 33.218 -7.203 43.778 1.00 26.64 162 LYS A C 1
ATOM 1248 O O . LYS A 1 162 ? 34.262 -7.802 43.974 1.00 26.64 162 LYS A O 1
ATOM 1253 N N . ASP A 1 163 ? 32.911 -6.503 42.683 1.00 29.02 163 ASP A N 1
ATOM 1254 C CA . ASP A 1 163 ? 33.757 -5.789 41.716 1.00 29.02 163 ASP A CA 1
ATOM 1255 C C . ASP A 1 163 ? 34.304 -6.462 40.448 1.00 29.02 163 ASP A C 1
ATOM 1257 O O . ASP A 1 163 ? 35.063 -7.423 40.484 1.00 29.02 163 ASP A O 1
ATOM 1261 N N . SER A 1 164 ? 34.045 -5.738 39.345 1.00 30.28 164 SER A N 1
ATOM 1262 C CA . SER A 1 164 ? 34.798 -5.631 38.082 1.00 30.28 164 SER A CA 1
ATOM 1263 C C . SER A 1 164 ? 34.930 -6.904 37.218 1.00 30.28 164 SER A C 1
ATOM 1265 O O . SER A 1 164 ? 35.487 -7.908 37.628 1.00 30.28 164 SER A O 1
ATOM 1267 N N . SER A 1 165 ? 34.569 -6.921 35.927 1.00 36.62 165 SER A N 1
ATOM 1268 C CA . SER A 1 165 ? 35.217 -6.104 34.892 1.00 36.62 165 SER A CA 1
ATOM 1269 C C . SER A 1 165 ? 34.560 -6.246 33.498 1.00 36.62 165 SER A C 1
ATOM 1271 O O . SER A 1 165 ? 34.137 -7.329 33.112 1.00 36.62 165 SER A O 1
ATOM 1273 N N . GLN A 1 166 ? 34.662 -5.162 32.714 1.00 36.53 166 GLN A N 1
ATOM 1274 C CA . GLN A 1 166 ? 34.721 -5.075 31.238 1.00 36.53 166 GLN A CA 1
ATOM 1275 C C . GLN A 1 166 ? 33.436 -5.162 30.391 1.00 36.53 166 GLN A C 1
ATOM 1277 O O . GLN A 1 166 ? 33.213 -6.110 29.642 1.00 36.53 166 GLN A O 1
ATOM 1282 N N . ALA A 1 167 ? 32.701 -4.045 30.337 1.00 36.31 167 ALA A N 1
ATOM 1283 C CA . ALA A 1 167 ? 31.991 -3.648 29.121 1.00 36.31 167 ALA A CA 1
ATOM 1284 C C . ALA A 1 167 ? 32.967 -2.912 28.181 1.00 36.31 167 ALA A C 1
ATOM 1286 O O . ALA A 1 167 ? 33.522 -1.864 28.517 1.00 36.31 167 ALA A O 1
ATOM 1287 N N . LYS A 1 168 ? 33.199 -3.483 26.998 1.00 34.56 168 LYS A N 1
ATOM 1288 C CA . LYS A 1 168 ? 34.034 -2.911 25.938 1.00 34.56 168 LYS A CA 1
ATOM 1289 C C . LYS A 1 168 ? 33.298 -1.725 25.302 1.00 34.56 168 LYS A C 1
ATOM 1291 O O . LYS A 1 168 ? 32.460 -1.910 24.426 1.00 34.56 168 LYS A O 1
ATOM 1296 N N . HIS A 1 169 ? 33.605 -0.504 25.738 1.00 35.88 169 HIS A N 1
ATOM 1297 C CA . HIS A 1 169 ? 33.177 0.715 25.052 1.00 35.88 169 HIS A CA 1
ATOM 1298 C C . HIS A 1 169 ? 33.917 0.841 23.711 1.00 35.88 169 HIS A C 1
ATOM 1300 O O . HIS A 1 169 ? 35.116 1.112 23.676 1.00 35.88 169 HIS A O 1
ATOM 1306 N N . ILE A 1 170 ? 33.196 0.655 22.604 1.00 43.31 170 ILE A N 1
ATOM 1307 C CA . ILE A 1 170 ? 33.617 1.113 21.275 1.00 43.31 170 ILE A CA 1
ATOM 1308 C C . ILE A 1 170 ? 33.087 2.544 21.112 1.00 43.31 170 ILE A C 1
ATOM 1310 O O . ILE A 1 170 ? 31.922 2.825 21.388 1.00 43.31 170 ILE A O 1
ATOM 1314 N N . GLY A 1 171 ? 33.996 3.461 20.778 1.00 43.06 171 GLY A N 1
ATOM 1315 C CA . GLY A 1 171 ? 33.862 4.901 20.974 1.00 43.06 171 GLY A CA 1
ATOM 1316 C C . GLY A 1 171 ? 32.758 5.594 20.176 1.00 43.06 171 GLY A C 1
ATOM 1317 O O . GLY A 1 171 ? 32.575 5.368 18.983 1.00 43.06 171 GLY A O 1
ATOM 1318 N N . ILE A 1 172 ? 32.101 6.543 20.844 1.00 53.88 172 ILE A N 1
ATOM 1319 C CA . ILE A 1 172 ? 31.231 7.549 20.234 1.00 53.88 172 ILE A CA 1
ATOM 1320 C C . ILE A 1 172 ? 32.007 8.876 20.175 1.00 53.88 172 ILE A C 1
ATOM 1322 O O . ILE A 1 172 ? 32.052 9.594 21.172 1.00 53.88 172 ILE A O 1
ATOM 1326 N N . PRO A 1 173 ? 32.604 9.228 19.021 1.00 52.59 173 PRO A N 1
ATOM 1327 C CA . PRO A 1 173 ? 32.809 10.638 18.685 1.00 52.59 173 PRO A CA 1
ATOM 1328 C C . PRO A 1 173 ? 32.121 11.053 17.370 1.00 52.59 173 PRO A C 1
ATOM 1330 O O . PRO A 1 173 ? 32.141 12.228 17.021 1.00 52.59 173 PRO A O 1
ATOM 1333 N N . VAL A 1 174 ? 31.467 10.133 16.647 1.00 52.25 174 VAL A N 1
ATOM 1334 C CA . VAL A 1 174 ? 30.861 10.432 15.329 1.00 52.25 174 VAL A CA 1
ATOM 1335 C C . VAL A 1 174 ? 29.416 10.946 15.439 1.00 52.25 174 VAL A C 1
ATOM 1337 O O . VAL A 1 174 ? 28.985 11.765 14.630 1.00 52.25 174 VAL A O 1
ATOM 1340 N N . ILE A 1 175 ? 28.672 10.549 16.476 1.00 55.16 175 ILE A N 1
ATOM 1341 C CA . ILE A 1 175 ? 27.232 10.855 16.591 1.00 55.16 175 ILE A CA 1
ATOM 1342 C C . ILE A 1 175 ? 26.981 12.349 16.863 1.00 55.16 175 ILE A C 1
ATOM 1344 O O . ILE A 1 175 ? 26.022 12.918 16.345 1.00 55.16 175 ILE A O 1
ATOM 1348 N N . LEU A 1 176 ? 27.875 13.024 17.596 1.00 54.78 176 LEU A N 1
ATOM 1349 C CA . LEU A 1 176 ? 27.720 14.453 17.891 1.00 54.78 176 LEU A CA 1
ATOM 1350 C C . LEU A 1 176 ? 28.001 15.344 16.668 1.00 54.78 176 LEU A C 1
ATOM 1352 O O . LEU A 1 176 ? 27.326 16.356 16.490 1.00 54.78 176 LEU A O 1
ATOM 1356 N N . ALA A 1 177 ? 28.921 14.956 15.777 1.00 57.25 177 ALA A N 1
ATOM 1357 C CA . ALA A 1 177 ? 29.231 15.735 14.573 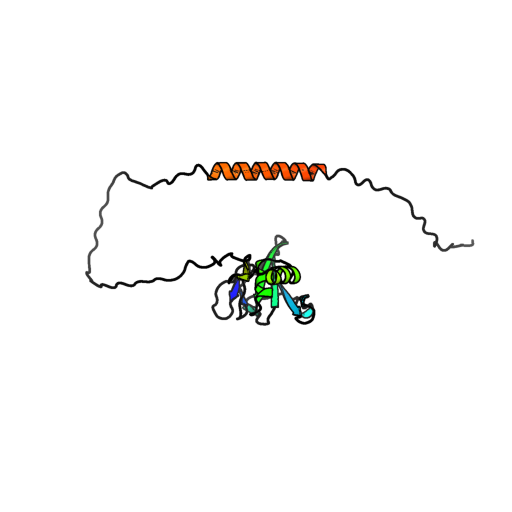1.00 57.25 177 ALA A CA 1
ATOM 1358 C C . ALA A 1 177 ? 28.098 15.685 13.530 1.00 57.25 177 ALA A C 1
ATOM 1360 O O . ALA A 1 177 ? 27.776 16.700 12.908 1.00 57.25 177 ALA A O 1
ATOM 1361 N N . VAL A 1 178 ? 27.444 14.527 13.383 1.00 59.88 178 VAL A N 1
ATOM 1362 C CA . VAL A 1 178 ? 26.304 14.356 12.467 1.00 59.88 178 VAL A CA 1
ATOM 1363 C C . VAL A 1 178 ? 25.087 15.147 12.956 1.00 59.88 178 VAL A C 1
ATOM 1365 O O . VAL A 1 178 ? 24.422 15.809 12.158 1.00 59.88 178 VAL A O 1
ATOM 1368 N N . PHE A 1 179 ? 24.844 15.177 14.270 1.00 65.56 179 PHE A N 1
ATOM 1369 C CA . PHE A 1 179 ? 2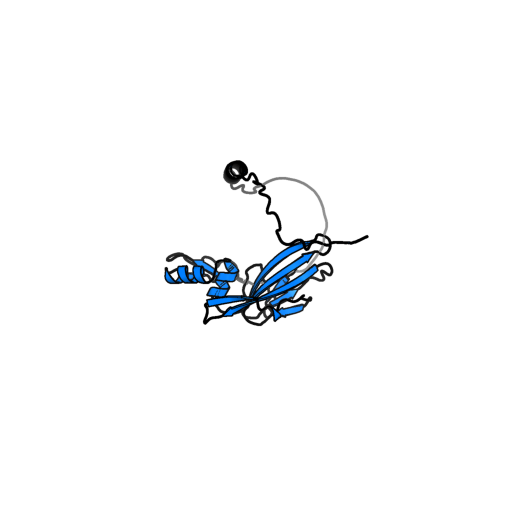3.720 15.921 14.845 1.00 65.56 179 PHE A CA 1
ATOM 1370 C C . PHE A 1 179 ? 23.862 17.443 14.659 1.00 65.56 179 PHE A C 1
ATOM 1372 O O . PHE A 1 179 ? 22.898 18.122 14.299 1.00 65.56 179 PHE A O 1
ATOM 1379 N N . PHE A 1 180 ? 25.077 17.985 14.819 1.00 68.38 180 PHE A N 1
ATOM 1380 C CA . PHE A 1 180 ? 25.342 19.408 14.574 1.00 68.38 180 PHE A CA 1
ATOM 1381 C C . PHE A 1 180 ? 25.216 19.798 13.091 1.00 68.38 180 PHE A C 1
ATOM 1383 O O . PHE A 1 180 ? 24.709 20.881 12.792 1.00 68.38 180 PHE A O 1
ATOM 1390 N N . CYS A 1 181 ? 25.600 18.920 12.156 1.00 67.31 181 CYS A N 1
ATOM 1391 C CA . CYS A 1 181 ? 25.449 19.188 10.721 1.00 67.31 181 CYS A CA 1
ATOM 1392 C C . CYS A 1 181 ? 23.974 19.256 10.294 1.00 67.31 181 CYS A C 1
ATOM 1394 O O . CYS A 1 181 ? 23.592 20.147 9.534 1.00 67.31 181 CYS A O 1
ATOM 1396 N N . ILE A 1 182 ? 23.125 18.369 10.822 1.00 72.81 182 ILE A N 1
ATOM 1397 C CA . ILE A 1 182 ? 21.691 18.334 10.490 1.00 72.81 182 ILE A CA 1
ATOM 1398 C C . ILE A 1 182 ? 20.971 19.587 11.019 1.00 72.81 182 ILE A C 1
ATOM 1400 O O . ILE A 1 182 ? 20.162 20.185 10.304 1.00 72.81 182 ILE A O 1
ATOM 1404 N N . LEU A 1 183 ? 21.313 20.050 12.228 1.00 74.62 183 LEU A N 1
ATOM 1405 C CA . LEU A 1 183 ? 20.738 21.274 12.798 1.00 74.62 183 LEU A CA 1
ATOM 1406 C C . LEU A 1 183 ? 21.140 22.536 12.017 1.00 74.62 183 LEU A C 1
ATOM 1408 O O . LEU A 1 183 ? 20.294 23.398 11.772 1.00 74.62 183 LEU A O 1
ATOM 1412 N N . ALA A 1 184 ? 22.394 22.638 11.565 1.00 73.19 184 ALA A N 1
ATOM 1413 C CA . ALA A 1 184 ? 22.855 23.785 10.779 1.00 73.19 184 ALA A CA 1
ATOM 1414 C C . ALA A 1 184 ? 22.151 23.880 9.410 1.00 73.19 184 ALA A C 1
ATOM 1416 O O . ALA A 1 184 ? 21.734 24.966 8.999 1.00 73.19 184 ALA A O 1
ATOM 1417 N N . ILE A 1 185 ? 21.951 22.744 8.732 1.00 77.56 185 ILE A N 1
ATOM 1418 C CA . ILE A 1 185 ? 21.253 22.683 7.438 1.00 77.56 185 ILE A CA 1
ATOM 1419 C C . ILE A 1 185 ? 19.776 23.076 7.597 1.00 77.56 185 ILE A C 1
ATOM 1421 O O . ILE A 1 185 ? 19.258 23.866 6.802 1.00 77.56 185 ILE A O 1
ATOM 1425 N N . GLY A 1 186 ? 19.111 22.608 8.660 1.00 78.44 186 GLY A N 1
ATOM 1426 C CA . GLY A 1 186 ? 17.722 22.970 8.960 1.00 78.44 186 GLY A CA 1
ATOM 1427 C C . GLY A 1 186 ? 17.519 24.476 9.166 1.00 78.44 186 GLY A C 1
ATOM 1428 O O . GLY A 1 186 ? 16.570 25.055 8.630 1.00 78.44 186 GLY A O 1
ATOM 1429 N N . VAL A 1 187 ? 18.442 25.143 9.870 1.00 82.31 187 VAL A N 1
ATOM 1430 C CA . VAL A 1 187 ? 18.386 26.599 10.101 1.00 82.31 187 VAL A CA 1
ATOM 1431 C C . VAL A 1 187 ? 18.573 27.386 8.799 1.00 82.31 187 VAL A C 1
ATOM 1433 O O . VAL A 1 187 ? 17.848 28.355 8.561 1.00 82.31 187 VAL A O 1
ATOM 1436 N N . ILE A 1 188 ? 19.482 26.959 7.916 1.00 80.69 188 ILE A N 1
ATOM 1437 C CA . ILE A 1 188 ? 19.719 27.624 6.622 1.00 80.69 188 ILE A CA 1
ATOM 1438 C C . ILE A 1 188 ? 18.483 27.519 5.716 1.00 80.69 188 ILE A C 1
ATOM 1440 O O . ILE A 1 188 ? 18.045 28.525 5.149 1.00 80.69 188 ILE A O 1
ATOM 1444 N N . ILE A 1 189 ? 17.871 26.333 5.620 1.00 78.88 189 ILE A N 1
ATOM 1445 C CA . ILE A 1 189 ? 16.652 26.122 4.823 1.00 78.88 189 ILE A CA 1
ATOM 1446 C C . ILE A 1 189 ? 15.494 26.965 5.381 1.00 78.88 189 ILE A C 1
ATOM 1448 O O . ILE A 1 189 ? 14.791 27.640 4.622 1.00 78.88 189 ILE A O 1
ATOM 1452 N N . PHE A 1 190 ? 15.333 27.008 6.706 1.00 79.12 190 PHE A N 1
ATOM 1453 C CA . PHE A 1 190 ? 14.296 27.807 7.359 1.00 79.12 190 PHE A CA 1
ATOM 1454 C C . PHE A 1 190 ? 14.441 29.317 7.083 1.00 79.12 190 PHE A C 1
ATOM 1456 O O . PHE A 1 190 ? 13.448 29.997 6.802 1.00 79.12 190 PHE A O 1
ATOM 1463 N N . LEU A 1 191 ? 15.670 29.849 7.088 1.00 75.56 191 LEU A N 1
ATOM 1464 C CA . LEU A 1 191 ? 15.938 31.256 6.760 1.00 75.56 191 LEU A CA 1
ATOM 1465 C C . LEU A 1 191 ? 15.646 31.584 5.284 1.00 75.56 191 LEU A C 1
ATOM 1467 O O . LEU A 1 191 ? 15.077 32.642 4.992 1.00 75.56 191 LEU A O 1
ATOM 1471 N N . LEU A 1 192 ? 15.958 30.676 4.352 1.00 72.06 192 LEU A N 1
ATOM 1472 C CA . LEU A 1 192 ? 15.663 30.858 2.924 1.00 72.06 192 LEU A CA 1
ATOM 1473 C C . LEU A 1 192 ? 14.155 30.860 2.631 1.00 72.06 192 LEU A C 1
ATOM 1475 O O . LEU A 1 192 ? 13.680 31.685 1.845 1.00 72.06 192 LEU A O 1
ATOM 1479 N N . VAL A 1 193 ? 13.382 29.997 3.297 1.00 73.75 193 VAL A N 1
ATOM 1480 C CA . VAL A 1 193 ? 11.916 29.951 3.151 1.00 73.75 193 VAL A CA 1
ATOM 1481 C C . VAL A 1 193 ? 11.259 31.206 3.735 1.00 73.75 193 VAL A C 1
ATOM 1483 O O . VAL A 1 193 ? 10.313 31.739 3.147 1.00 73.75 193 VAL A O 1
ATOM 1486 N N . ARG A 1 194 ? 11.783 31.747 4.844 1.00 70.44 194 ARG A N 1
ATOM 1487 C CA . ARG A 1 194 ? 11.283 33.001 5.437 1.00 70.44 194 ARG A CA 1
ATOM 1488 C C . ARG A 1 194 ? 11.492 34.22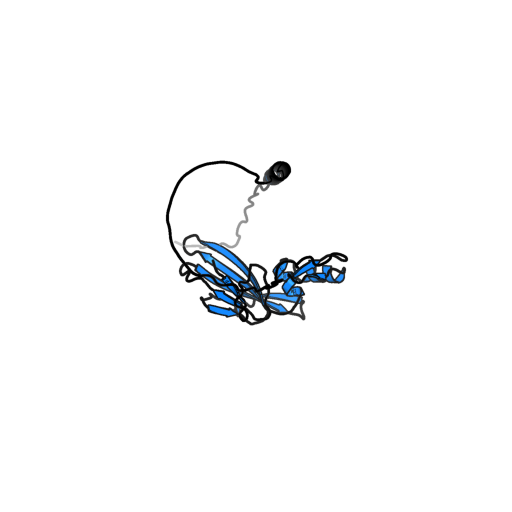0 4.536 1.00 70.44 194 ARG A C 1
ATOM 1490 O O . ARG A 1 194 ? 10.627 35.093 4.502 1.00 70.44 194 ARG A O 1
ATOM 1497 N N . LYS A 1 195 ? 12.588 34.273 3.769 1.00 59.12 195 LYS A N 1
ATOM 1498 C CA . LYS A 1 195 ? 12.880 35.396 2.857 1.00 59.12 195 LYS A CA 1
ATOM 1499 C C . LYS A 1 195 ? 11.904 35.484 1.672 1.00 59.12 195 LYS A C 1
ATOM 1501 O O . LYS A 1 195 ? 11.697 36.575 1.151 1.00 59.12 195 LYS A O 1
ATOM 1506 N N . LYS A 1 196 ? 11.254 34.381 1.278 1.00 56.34 196 LYS A N 1
ATOM 1507 C CA . LYS A 1 196 ? 10.331 34.347 0.126 1.00 56.34 196 LYS A CA 1
ATOM 1508 C C . LYS A 1 196 ? 8.887 34.789 0.425 1.00 56.34 196 LYS A C 1
ATOM 1510 O O . LYS A 1 196 ? 8.102 34.906 -0.506 1.00 56.34 196 LYS A O 1
ATOM 1515 N N . ARG A 1 197 ? 8.514 35.083 1.680 1.00 53.22 197 ARG A N 1
ATOM 1516 C CA . ARG A 1 197 ? 7.128 35.456 2.059 1.00 53.22 197 ARG A CA 1
ATOM 1517 C C . ARG A 1 197 ? 6.870 36.966 2.164 1.00 53.22 197 ARG A C 1
ATOM 1519 O O . ARG A 1 197 ? 6.104 37.399 3.019 1.00 53.22 197 ARG A O 1
ATOM 1526 N N . LYS A 1 198 ? 7.498 37.788 1.322 1.00 52.91 198 LYS A N 1
ATOM 1527 C CA . LYS A 1 198 ? 7.178 39.223 1.239 1.00 52.91 198 LYS A CA 1
ATOM 1528 C C . LYS A 1 198 ? 7.074 39.686 -0.207 1.00 52.91 198 LYS A C 1
ATOM 1530 O O . LYS A 1 198 ? 7.986 40.343 -0.688 1.00 52.91 198 LYS A O 1
ATOM 1535 N N . THR A 1 199 ? 5.981 39.330 -0.881 1.00 55.16 199 THR A N 1
ATOM 1536 C CA . THR A 1 199 ? 5.257 40.186 -1.848 1.00 55.16 199 THR A CA 1
ATOM 1537 C C . THR A 1 199 ? 4.077 39.410 -2.436 1.00 55.16 199 THR A C 1
ATOM 1539 O O . THR A 1 199 ? 4.199 38.711 -3.432 1.00 55.16 199 THR A O 1
ATOM 1542 N N . PHE A 1 200 ? 2.913 39.537 -1.804 1.00 44.41 200 PHE A N 1
ATOM 1543 C CA . PHE A 1 200 ? 1.633 39.395 -2.494 1.00 44.41 200 PHE A CA 1
ATOM 1544 C C . PHE A 1 200 ? 0.698 40.443 -1.896 1.00 44.41 200 PHE A C 1
ATOM 1546 O O . PHE A 1 200 ? 0.023 40.211 -0.897 1.00 44.41 200 PHE A O 1
ATOM 1553 N N . THR A 1 201 ? 0.779 41.653 -2.442 1.00 44.19 201 THR A N 1
ATOM 1554 C CA . THR A 1 201 ? -0.137 42.747 -2.124 1.00 44.19 201 THR A CA 1
ATOM 1555 C C . THR A 1 201 ? -1.335 42.598 -3.056 1.00 44.19 201 THR A C 1
ATOM 1557 O O . THR A 1 201 ? -1.170 42.657 -4.273 1.00 44.19 201 THR A O 1
ATOM 1560 N N . SER A 1 202 ? -2.524 42.360 -2.500 1.00 41.25 202 SER A N 1
ATOM 1561 C CA . SER A 1 202 ? -3.774 42.302 -3.258 1.00 41.25 202 SER A CA 1
ATOM 1562 C C . SER A 1 202 ? -4.106 43.685 -3.817 1.00 41.25 202 SER A C 1
ATOM 1564 O O . SER A 1 202 ? -4.246 44.633 -3.042 1.00 41.25 202 SER A O 1
ATOM 1566 N N . ASN A 1 203 ? -4.271 43.799 -5.134 1.00 39.12 203 ASN A N 1
ATOM 1567 C CA . ASN A 1 203 ? -4.888 44.973 -5.737 1.00 39.12 203 ASN A CA 1
ATOM 1568 C C . ASN A 1 203 ? -6.379 44.677 -5.932 1.00 39.12 203 ASN A C 1
ATOM 1570 O O . ASN A 1 203 ? -6.740 43.740 -6.641 1.00 39.12 203 ASN A O 1
ATOM 1574 N N . SER A 1 204 ? -7.223 45.439 -5.241 1.00 49.91 204 SER A N 1
ATOM 1575 C CA . SER A 1 204 ? -8.679 45.349 -5.317 1.00 49.91 204 SER A CA 1
ATOM 1576 C C . SER A 1 204 ? -9.154 46.243 -6.461 1.00 49.91 204 SER A C 1
ATOM 1578 O O . SER A 1 204 ? -9.016 47.462 -6.381 1.00 49.91 204 SER A O 1
ATOM 1580 N N . SER A 1 205 ? -9.688 45.657 -7.531 1.00 50.22 205 SER A N 1
ATOM 1581 C CA . SER A 1 205 ? -10.413 46.393 -8.569 1.00 50.22 205 SER A CA 1
ATOM 1582 C C . SER A 1 205 ? -11.826 45.838 -8.690 1.00 50.22 205 SER A C 1
ATOM 1584 O O . SER A 1 205 ? -12.063 44.808 -9.317 1.00 50.22 205 SER A O 1
ATOM 1586 N N . ASN A 1 206 ? -12.719 46.551 -8.009 1.00 49.81 206 ASN A N 1
ATOM 1587 C CA . ASN A 1 206 ? -14.117 46.813 -8.332 1.00 49.81 206 ASN A CA 1
ATOM 1588 C C . ASN A 1 206 ? -14.553 46.276 -9.715 1.00 49.81 206 ASN A C 1
ATOM 1590 O O . ASN A 1 206 ? -14.134 46.807 -10.743 1.00 49.81 206 ASN A O 1
ATOM 1594 N N . MET A 1 207 ? -15.416 45.258 -9.735 1.00 46.38 207 MET A N 1
ATOM 1595 C CA . MET A 1 207 ? -16.241 44.931 -10.899 1.00 46.38 207 MET A CA 1
ATOM 1596 C C . MET A 1 207 ? -17.691 45.232 -10.537 1.00 46.38 207 MET A C 1
ATOM 1598 O O . MET A 1 207 ? -18.326 44.532 -9.751 1.00 46.38 207 MET A O 1
ATOM 1602 N N . GLU A 1 208 ? -18.159 46.337 -11.096 1.00 44.94 208 GLU A N 1
ATOM 1603 C CA . GLU A 1 208 ? -19.541 46.786 -11.129 1.00 44.94 208 GLU A CA 1
ATOM 1604 C C . GLU A 1 208 ? -20.390 45.739 -11.867 1.00 44.94 208 GLU A C 1
ATOM 1606 O O . GLU A 1 208 ? -20.041 45.314 -12.968 1.00 44.94 208 GLU A O 1
ATOM 1611 N N . ASN A 1 209 ? -21.467 45.271 -11.233 1.00 56.88 209 ASN A N 1
ATOM 1612 C CA . ASN A 1 209 ? -22.414 44.318 -11.809 1.00 56.88 209 ASN A CA 1
ATOM 1613 C C . ASN A 1 209 ? -23.484 45.090 -12.609 1.00 56.88 209 ASN A C 1
ATOM 1615 O O . ASN A 1 209 ? -24.285 45.786 -11.985 1.00 56.88 209 ASN A O 1
ATOM 1619 N N . PRO A 1 210 ? -23.552 44.967 -13.948 1.00 55.78 210 PRO A N 1
ATOM 1620 C CA . PRO A 1 210 ? -24.480 45.749 -14.765 1.00 55.78 210 PRO A CA 1
ATOM 1621 C C . PRO A 1 210 ? -25.912 45.184 -14.836 1.00 55.78 210 PRO A C 1
ATOM 1623 O O . PRO A 1 210 ? -26.718 45.712 -15.592 1.00 55.78 210 PRO A O 1
ATOM 1626 N N . ASN A 1 211 ? -26.268 44.144 -14.070 1.00 58.84 211 ASN A N 1
ATOM 1627 C CA . ASN A 1 211 ? -27.594 43.512 -14.143 1.00 58.84 211 ASN A CA 1
ATOM 1628 C C . ASN A 1 211 ? -28.373 43.579 -12.820 1.00 58.84 211 ASN A C 1
ATOM 1630 O O . ASN A 1 211 ? -28.763 42.553 -12.260 1.00 58.84 211 ASN A O 1
ATOM 1634 N N . ALA A 1 212 ? -28.636 44.793 -12.333 1.00 55.06 212 ALA A N 1
ATOM 1635 C CA . ALA A 1 212 ? -29.690 45.026 -11.347 1.00 55.06 212 ALA A CA 1
ATOM 1636 C C . ALA A 1 212 ? -30.989 45.436 -12.076 1.00 55.06 212 ALA A C 1
ATOM 1638 O O . ALA A 1 212 ? -30.986 46.455 -12.766 1.00 55.06 212 ALA A O 1
ATOM 1639 N N . PRO A 1 213 ? -32.093 44.674 -11.966 1.00 54.31 213 PRO A N 1
ATOM 1640 C CA . PRO A 1 213 ? -33.379 45.092 -12.512 1.00 54.31 213 PRO A CA 1
ATOM 1641 C C . PRO A 1 213 ? -33.946 46.267 -11.702 1.00 54.31 213 PRO A C 1
ATOM 1643 O O . PRO A 1 213 ? -34.069 46.198 -10.478 1.00 54.31 213 PRO A O 1
ATOM 1646 N N . SER A 1 214 ? -34.291 47.341 -12.408 1.00 51.84 214 SER A N 1
ATOM 1647 C CA . SER A 1 214 ? -34.984 48.524 -11.902 1.00 51.84 214 SER A CA 1
ATOM 1648 C C . SER A 1 214 ? -36.384 48.151 -11.408 1.00 51.84 214 SER A C 1
ATOM 1650 O O . SER A 1 214 ? -37.250 47.788 -12.203 1.00 51.84 214 SER A O 1
ATOM 1652 N N . ILE A 1 215 ? -36.599 48.231 -10.094 1.00 56.16 215 ILE A N 1
ATOM 1653 C CA . ILE A 1 215 ? -37.937 48.212 -9.502 1.00 56.16 215 ILE A CA 1
ATOM 1654 C C . ILE A 1 215 ? -38.419 49.659 -9.438 1.00 56.16 215 ILE A C 1
ATOM 1656 O O . ILE A 1 215 ? -38.070 50.396 -8.519 1.00 56.16 215 ILE A O 1
ATOM 1660 N N . ASP A 1 216 ? -39.211 50.046 -10.435 1.00 51.97 216 ASP A N 1
ATOM 1661 C CA . ASP A 1 216 ? -40.117 51.183 -10.326 1.00 51.97 216 ASP A CA 1
ATOM 1662 C C . ASP A 1 216 ? -41.290 50.757 -9.433 1.00 51.97 216 ASP A C 1
ATOM 1664 O O . ASP A 1 216 ? -42.057 49.854 -9.775 1.00 51.97 216 ASP A O 1
ATOM 1668 N N . MET A 1 217 ? -41.415 51.388 -8.267 1.00 53.38 217 MET A N 1
ATOM 1669 C CA . MET A 1 217 ? -42.653 51.393 -7.492 1.00 53.38 217 MET A CA 1
ATOM 1670 C C . MET A 1 217 ? -43.252 52.792 -7.582 1.00 53.38 217 MET A C 1
ATOM 1672 O O . MET A 1 217 ? -42.718 53.753 -7.033 1.00 53.38 217 MET A O 1
ATOM 1676 N N . GLU A 1 218 ? -44.354 52.870 -8.325 1.00 52.19 218 GLU A N 1
ATOM 1677 C CA . GLU A 1 218 ? -45.346 53.931 -8.232 1.00 52.19 218 GLU A CA 1
ATOM 1678 C C . GLU A 1 218 ? -45.996 53.965 -6.836 1.00 52.19 218 GLU A C 1
ATOM 1680 O O . GLU A 1 218 ? -46.261 52.914 -6.244 1.00 52.19 218 GLU A O 1
ATOM 1685 N N . GLN A 1 219 ? -46.368 55.196 -6.458 1.00 47.38 219 GLN A N 1
ATOM 1686 C CA . GLN A 1 219 ? -47.206 55.674 -5.342 1.00 47.38 219 GLN A CA 1
ATOM 1687 C C . GLN A 1 219 ? -46.507 56.048 -4.032 1.00 47.38 219 GLN A C 1
ATOM 1689 O O . GLN A 1 219 ? -46.097 55.158 -3.259 1.00 47.38 219 GLN A O 1
#

pLDDT: mean 76.68, std 24.93, range [26.64, 98.62]